Protein AF-A0A2E2TL40-F1 (afdb_monomer_lite)

Foldseek 3Di:
DAQALVVVLVVVVVPDQDAVVNLLSNLVSLLVVVLVVLVVVLVCLVPPDPPDPDPVVVVVSVVVNVLSVVLNVLSVQLVVLSVVLVVVVVVCVPCVPVNLVSLVSNLVSLVVSLVSLVVVPVVPDPVSVVNNVSSVSSSVVSCCCNVCVVPNDDPDDDDDDDDPPPVPPDDPPPQWAKK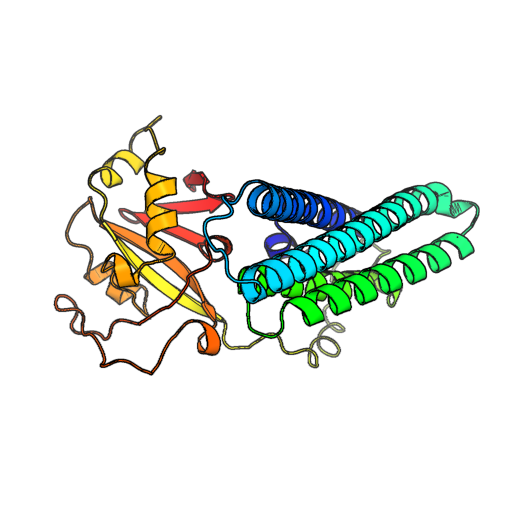KWKDFDPCLLCVPPPPGDPPVLLVRLVVVQVCVVVVIFMGRDPVQSVQLDDDQRMWMWIFIDRCVPFFDPPDDWDADPRRRHTTTDGHGGDSVRTAWIGTPNWTWGADPSDTHGDD

pLDDT: mean 71.59, std 16.33, range [27.17, 95.44]

Secondary structure (DSSP, 8-state):
----HHHHHHHHHTT----HHHHHHHHHHHHHHHHHHHHHHHHHHHHS------HHHHHHHHHHHHHHHHHHHHHHHHHHHHHHHHHHHTTTTT-HHHHHHHHHHHHHHHHHHHHHHHHHHTTT-HHHHHHHHHHHHHHHHHHHHHH-GGGSS--------SSSSSSTTS---TTEEEEEEEEE-TTGGGGGSTT---HHHHHHHHHHTTTTTTT-EEESSHHHHHHT--STTEEEEEEEEEHHHHB-TTSPPEEPTTT-PEEP-B----GGGEEEEEETTEEEEEETTEEEE--

Radius of gyration: 22.71 Å; chains: 1; bounding box: 44×57×66 Å

Structure (mmCIF, N/CA/C/O backbone):
data_AF-A0A2E2TL40-F1
#
_entry.id   AF-A0A2E2TL40-F1
#
loop_
_atom_site.group_PDB
_atom_site.id
_atom_site.type_symbol
_atom_site.label_atom_id
_atom_site.label_alt_id
_atom_site.label_comp_id
_atom_site.label_asym_id
_atom_site.label_entity_id
_atom_site.label_seq_id
_atom_site.pdbx_PDB_ins_code
_atom_site.Cartn_x
_atom_site.Cartn_y
_atom_site.Cartn_z
_atom_site.occupancy
_atom_site.B_iso_or_equiv
_atom_site.auth_seq_id
_atom_site.auth_comp_id
_atom_site.auth_asym_id
_atom_site.auth_atom_id
_atom_site.pdbx_PDB_model_num
ATOM 1 N N . MET A 1 1 ? 18.172 2.822 -3.939 1.00 34.97 1 MET A N 1
ATOM 2 C CA . MET A 1 1 ? 17.203 3.104 -5.014 1.00 34.97 1 MET A CA 1
ATOM 3 C C . MET A 1 1 ? 15.891 2.463 -4.606 1.00 34.97 1 MET A C 1
ATOM 5 O O . MET A 1 1 ? 15.884 1.291 -4.251 1.00 34.97 1 MET A O 1
ATOM 9 N N . THR A 1 2 ? 14.861 3.283 -4.450 1.00 34.78 2 THR A N 1
ATOM 10 C CA . THR A 1 2 ? 13.530 2.947 -3.928 1.00 34.78 2 THR A CA 1
ATOM 11 C C . THR A 1 2 ? 12.729 2.195 -4.994 1.00 34.78 2 THR A C 1
ATOM 13 O O . THR A 1 2 ? 12.535 2.713 -6.086 1.00 34.78 2 THR A O 1
ATOM 16 N N . ASN A 1 3 ? 12.322 0.954 -4.702 1.00 43.19 3 ASN A N 1
ATOM 17 C CA . ASN A 1 3 ? 11.758 0.009 -5.681 1.00 43.19 3 ASN A CA 1
ATOM 18 C C . ASN A 1 3 ? 10.220 -0.088 -5.643 1.00 43.19 3 ASN A C 1
ATOM 20 O O . ASN A 1 3 ? 9.661 -1.046 -6.182 1.00 43.19 3 ASN A O 1
ATOM 24 N N . ASN A 1 4 ? 9.519 0.853 -5.003 1.00 56.28 4 ASN A N 1
ATOM 25 C CA . ASN A 1 4 ? 8.059 0.853 -4.993 1.00 56.28 4 ASN A CA 1
ATOM 26 C C . ASN A 1 4 ? 7.520 1.738 -6.128 1.00 56.28 4 ASN A C 1
ATOM 28 O O . ASN A 1 4 ? 7.997 2.850 -6.336 1.00 56.28 4 ASN A O 1
ATOM 32 N N . VAL A 1 5 ? 6.503 1.268 -6.853 1.00 52.56 5 VAL A N 1
ATOM 33 C CA . VAL A 1 5 ? 5.847 2.040 -7.926 1.00 52.56 5 VAL A CA 1
ATOM 34 C C . VAL A 1 5 ? 5.289 3.357 -7.381 1.00 52.56 5 VAL A C 1
ATOM 36 O O . VAL A 1 5 ? 5.393 4.382 -8.044 1.00 52.56 5 VAL A O 1
ATOM 39 N N . SER A 1 6 ? 4.825 3.359 -6.127 1.00 51.91 6 SER A N 1
ATOM 40 C CA . SER A 1 6 ? 4.421 4.573 -5.409 1.00 51.91 6 SER A CA 1
ATOM 41 C C . SER A 1 6 ? 5.573 5.565 -5.187 1.00 51.91 6 SER A C 1
ATOM 43 O O . SER A 1 6 ? 5.353 6.768 -5.294 1.00 51.91 6 SER A O 1
ATOM 45 N N . ASP A 1 7 ? 6.801 5.095 -4.932 1.00 56.12 7 ASP A N 1
ATOM 46 C CA . ASP A 1 7 ? 7.977 5.967 -4.777 1.00 56.12 7 ASP A CA 1
ATOM 47 C C . ASP A 1 7 ? 8.369 6.586 -6.121 1.00 56.12 7 ASP A C 1
ATOM 49 O O . ASP A 1 7 ? 8.768 7.742 -6.183 1.00 56.12 7 ASP A O 1
ATOM 53 N N . ILE A 1 8 ? 8.224 5.828 -7.210 1.00 52.91 8 ILE A N 1
ATOM 54 C CA . ILE A 1 8 ? 8.523 6.287 -8.572 1.00 52.91 8 ILE A CA 1
ATOM 55 C C . ILE A 1 8 ? 7.471 7.302 -9.030 1.00 52.91 8 ILE A C 1
ATOM 57 O O . ILE A 1 8 ? 7.824 8.310 -9.627 1.00 52.91 8 ILE A O 1
ATOM 61 N N . ILE A 1 9 ? 6.199 7.115 -8.663 1.00 55.19 9 ILE A N 1
ATOM 62 C CA . ILE A 1 9 ? 5.134 8.110 -8.872 1.00 55.19 9 ILE A CA 1
ATOM 63 C C . ILE A 1 9 ? 5.371 9.374 -8.028 1.00 55.19 9 ILE A C 1
ATOM 65 O O . ILE A 1 9 ? 5.169 10.481 -8.523 1.00 55.19 9 ILE A O 1
ATOM 69 N N . GLN A 1 10 ? 5.826 9.243 -6.777 1.00 54.22 10 GLN A N 1
ATOM 70 C CA . GLN A 1 10 ? 6.195 10.399 -5.948 1.00 54.22 10 GLN A CA 1
ATOM 71 C C . GLN A 1 10 ? 7.431 11.132 -6.485 1.00 54.22 10 GLN A C 1
ATOM 73 O O . GLN A 1 10 ? 7.452 12.360 -6.460 1.00 54.22 10 GLN A O 1
ATOM 78 N N . LEU A 1 11 ? 8.413 10.406 -7.026 1.00 49.72 11 LEU A N 1
ATOM 79 C CA . LEU A 1 11 ? 9.582 10.979 -7.700 1.00 49.72 11 LEU A CA 1
ATOM 80 C C . LEU A 1 11 ? 9.198 11.685 -9.018 1.00 49.72 11 LEU A C 1
ATOM 82 O O . LEU A 1 11 ? 9.749 12.735 -9.330 1.00 49.72 11 LEU A O 1
ATOM 86 N N . LEU A 1 12 ? 8.202 11.179 -9.760 1.00 50.53 12 LEU A N 1
ATOM 87 C CA . LEU A 1 12 ? 7.629 11.880 -10.926 1.00 50.53 12 LEU A CA 1
ATOM 88 C C . LEU A 1 12 ? 6.939 13.185 -10.518 1.00 50.53 12 LEU A C 1
ATOM 90 O O . LEU A 1 12 ? 7.002 14.176 -11.242 1.00 50.53 12 LEU A O 1
ATOM 94 N N . ALA A 1 13 ? 6.277 13.195 -9.359 1.00 45.81 13 ALA A N 1
ATOM 95 C CA . ALA A 1 13 ? 5.633 14.387 -8.820 1.00 45.81 13 ALA A CA 1
ATOM 96 C C . ALA A 1 13 ? 6.640 15.406 -8.250 1.00 45.81 13 ALA A C 1
ATOM 98 O O . ALA A 1 13 ? 6.316 16.591 -8.170 1.00 45.81 13 ALA A O 1
ATOM 99 N N . SER A 1 14 ? 7.855 14.977 -7.880 1.00 50.12 14 SER A N 1
ATOM 100 C CA . SER A 1 14 ? 8.880 15.827 -7.257 1.00 50.12 14 SER A CA 1
ATOM 101 C C . SER A 1 14 ? 9.778 16.592 -8.240 1.00 50.12 14 SER A C 1
ATOM 103 O O . SER A 1 14 ? 10.730 17.223 -7.796 1.00 50.12 14 SER A O 1
ATOM 105 N N . GLN A 1 15 ? 9.460 16.600 -9.542 1.00 49.09 15 GLN A N 1
ATOM 106 C CA . GLN A 1 15 ? 10.186 17.327 -10.605 1.00 49.09 15 GLN A CA 1
ATOM 107 C C . GLN A 1 15 ? 11.645 16.891 -10.851 1.00 49.09 15 GLN A C 1
ATOM 109 O O . GLN A 1 15 ? 12.350 17.549 -11.617 1.00 49.09 15 GLN A O 1
ATOM 114 N N . ASP A 1 16 ? 12.097 15.772 -10.282 1.00 49.12 16 ASP A N 1
ATOM 115 C CA . ASP A 1 16 ? 13.398 15.202 -10.633 1.00 49.12 16 ASP A CA 1
ATOM 116 C C . ASP A 1 16 ? 13.300 14.446 -11.969 1.00 49.12 16 ASP A C 1
ATOM 118 O O . ASP A 1 16 ? 12.338 13.722 -12.231 1.00 49.12 16 ASP A O 1
ATOM 122 N N . ALA A 1 17 ? 14.295 14.627 -12.842 1.00 57.97 17 ALA A N 1
ATOM 123 C CA . ALA A 1 17 ? 14.310 14.043 -14.182 1.00 57.97 17 ALA A CA 1
ATOM 124 C C . ALA A 1 17 ? 14.459 12.512 -14.120 1.00 57.97 17 ALA A C 1
ATOM 126 O O . ALA A 1 17 ? 15.566 11.978 -14.073 1.00 57.97 17 ALA A O 1
ATOM 127 N N . ILE A 1 18 ? 13.334 11.800 -14.127 1.00 62.75 18 ILE A N 1
ATOM 128 C CA . ILE A 1 18 ? 13.301 10.340 -14.235 1.00 62.75 18 ILE A CA 1
ATOM 129 C C . ILE A 1 18 ? 13.672 9.941 -15.662 1.00 62.75 18 ILE A C 1
ATOM 131 O O . ILE A 1 18 ? 13.138 10.474 -16.641 1.00 62.75 18 ILE A O 1
ATOM 135 N N . THR A 1 19 ? 14.587 8.982 -15.796 1.00 72.50 19 THR A N 1
ATOM 136 C CA . THR A 1 19 ? 14.968 8.462 -17.111 1.00 72.50 19 THR A CA 1
ATOM 137 C C . THR A 1 19 ? 13.979 7.395 -17.584 1.00 72.50 19 THR A C 1
ATOM 139 O O . THR A 1 19 ? 13.336 6.708 -16.788 1.00 72.50 19 THR A O 1
ATOM 142 N N . LEU A 1 20 ? 13.895 7.178 -18.900 1.00 69.25 20 LEU A N 1
ATOM 143 C CA . LEU A 1 20 ? 13.130 6.056 -19.457 1.00 69.25 20 LEU A CA 1
ATOM 144 C C . LEU A 1 20 ? 13.625 4.701 -18.910 1.00 69.25 20 LEU A C 1
ATOM 146 O O . LEU A 1 20 ? 12.830 3.788 -18.725 1.00 69.25 20 LEU A O 1
ATOM 150 N N . GLN A 1 21 ? 14.910 4.570 -18.570 1.00 72.50 21 GLN A N 1
ATOM 151 C CA . GLN A 1 21 ? 15.431 3.348 -17.955 1.00 72.50 21 GLN A CA 1
ATOM 152 C C . GLN A 1 21 ? 14.884 3.128 -16.534 1.00 72.50 21 GLN A C 1
ATOM 154 O O . GLN A 1 21 ? 14.562 1.997 -16.170 1.00 72.50 21 GLN A O 1
ATOM 159 N N . ASP A 1 22 ? 14.732 4.191 -15.742 1.00 68.69 22 ASP A N 1
ATOM 160 C CA . ASP A 1 22 ? 14.134 4.113 -14.403 1.00 68.69 22 ASP A CA 1
ATOM 161 C C . ASP A 1 22 ? 12.662 3.689 -14.478 1.00 68.69 22 ASP A C 1
ATOM 163 O O . ASP A 1 22 ? 12.213 2.842 -13.704 1.00 68.69 22 ASP A O 1
ATOM 167 N N . ALA A 1 23 ? 11.935 4.203 -15.472 1.00 67.06 23 ALA A N 1
ATOM 168 C CA . ALA A 1 23 ? 10.570 3.793 -15.780 1.00 67.06 23 ALA A CA 1
ATOM 169 C C . ALA A 1 23 ? 10.461 2.305 -16.164 1.00 67.06 23 ALA A C 1
ATOM 171 O O . ALA A 1 23 ? 9.573 1.596 -15.685 1.00 67.06 23 ALA A O 1
ATOM 172 N N . LEU A 1 24 ? 11.373 1.805 -17.003 1.00 70.94 24 LEU A N 1
ATOM 173 C CA . LEU A 1 24 ? 11.411 0.393 -17.404 1.00 70.94 24 LEU A CA 1
ATOM 174 C C . LEU A 1 24 ? 11.743 -0.525 -16.217 1.00 70.94 24 LEU A C 1
ATOM 176 O O . LEU A 1 24 ? 11.085 -1.551 -16.018 1.00 70.94 24 LEU A O 1
ATOM 180 N N . ASN A 1 25 ? 12.672 -0.111 -15.353 1.00 73.00 25 ASN A N 1
ATOM 181 C CA . ASN A 1 25 ? 12.987 -0.823 -14.113 1.00 73.00 25 ASN A CA 1
ATOM 182 C C . ASN A 1 25 ? 11.788 -0.851 -13.145 1.00 73.00 25 ASN A C 1
ATOM 184 O O . ASN A 1 25 ? 11.501 -1.890 -12.542 1.00 73.00 25 ASN A O 1
ATOM 188 N N . ALA A 1 26 ? 11.046 0.259 -13.031 1.00 68.12 26 ALA A N 1
ATOM 189 C CA . ALA A 1 26 ? 9.794 0.335 -12.273 1.00 68.12 26 ALA A CA 1
ATOM 190 C C . ALA A 1 26 ? 8.789 -0.724 -12.738 1.00 68.12 26 ALA A C 1
ATOM 192 O O . ALA A 1 26 ? 8.189 -1.436 -11.930 1.00 68.12 26 ALA A O 1
ATOM 193 N N . LEU A 1 27 ? 8.635 -0.837 -14.059 1.00 69.56 27 LEU A N 1
ATOM 194 C CA . LEU A 1 27 ? 7.721 -1.768 -14.708 1.00 69.56 27 LEU A CA 1
ATOM 195 C C . LEU A 1 27 ? 8.120 -3.223 -14.469 1.00 69.56 27 LEU A C 1
ATOM 197 O O . LEU A 1 27 ? 7.261 -4.048 -14.162 1.00 69.56 27 LEU A O 1
ATOM 201 N N . LEU A 1 28 ? 9.410 -3.551 -14.553 1.00 73.38 28 LEU A N 1
ATOM 202 C CA . LEU A 1 28 ? 9.898 -4.896 -14.238 1.00 73.38 28 LEU A CA 1
ATOM 203 C C . LEU A 1 28 ? 9.629 -5.268 -12.774 1.00 73.38 28 LEU A C 1
ATOM 205 O O . LEU A 1 28 ? 9.119 -6.357 -12.496 1.00 73.38 28 LEU A O 1
ATOM 209 N N . ASN A 1 29 ? 9.895 -4.349 -11.844 1.00 74.50 29 ASN A N 1
ATOM 210 C CA . ASN A 1 29 ? 9.622 -4.556 -10.421 1.00 74.50 29 ASN A CA 1
ATOM 211 C C . ASN A 1 29 ? 8.122 -4.733 -10.143 1.00 74.50 29 ASN A C 1
ATOM 213 O O . ASN A 1 29 ? 7.737 -5.647 -9.408 1.00 74.50 29 ASN A O 1
ATOM 217 N N . TYR A 1 30 ? 7.272 -3.918 -10.779 1.00 76.50 30 TYR A N 1
ATOM 218 C CA . TYR A 1 30 ? 5.816 -4.066 -10.741 1.00 76.50 30 TYR A CA 1
ATOM 219 C C . TYR A 1 30 ? 5.393 -5.473 -11.175 1.00 76.50 30 TYR A C 1
ATOM 221 O O . TYR A 1 30 ? 4.713 -6.185 -10.433 1.00 76.50 30 TYR A O 1
ATOM 229 N N . ILE A 1 31 ? 5.848 -5.909 -12.352 1.00 73.19 31 ILE A N 1
ATOM 230 C CA . ILE A 1 31 ? 5.508 -7.220 -12.911 1.00 73.19 31 ILE A CA 1
ATOM 231 C C . ILE A 1 31 ? 5.904 -8.340 -11.946 1.00 73.19 31 ILE A C 1
ATOM 233 O O . ILE A 1 31 ? 5.082 -9.210 -11.656 1.00 73.19 31 ILE A O 1
ATOM 237 N N . HIS A 1 32 ? 7.126 -8.309 -11.411 1.00 75.31 32 HIS A N 1
ATOM 238 C CA . HIS A 1 32 ? 7.608 -9.334 -10.485 1.00 75.31 32 HIS A CA 1
ATOM 239 C C . HIS A 1 32 ? 6.809 -9.380 -9.179 1.00 75.31 32 HIS A C 1
ATOM 241 O O . HIS A 1 32 ? 6.448 -10.468 -8.713 1.00 75.31 32 HIS A O 1
ATOM 247 N N . ARG A 1 33 ? 6.486 -8.213 -8.606 1.00 76.75 33 ARG A N 1
ATOM 248 C CA . ARG A 1 33 ? 5.668 -8.109 -7.389 1.00 76.75 33 ARG A CA 1
ATOM 249 C C . ARG A 1 33 ? 4.304 -8.760 -7.598 1.00 76.75 33 ARG A C 1
ATOM 251 O O . ARG A 1 33 ? 3.882 -9.585 -6.784 1.00 76.75 33 ARG A O 1
ATOM 258 N N . TYR A 1 34 ? 3.634 -8.430 -8.700 1.00 77.12 34 TYR A N 1
ATOM 259 C CA . TYR A 1 34 ? 2.281 -8.912 -8.952 1.00 77.12 34 TYR A CA 1
ATOM 260 C C . TYR A 1 34 ? 2.235 -10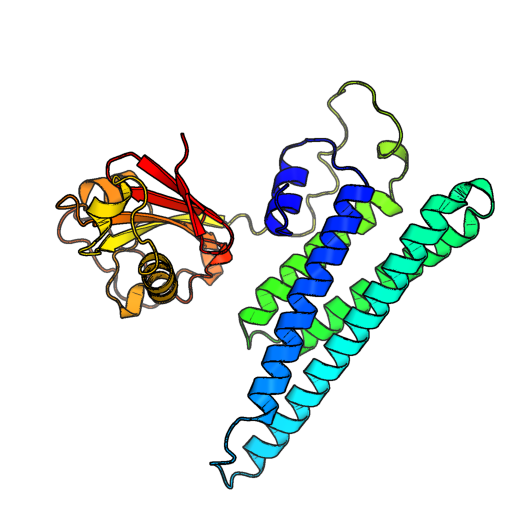.359 -9.445 1.00 77.12 34 TYR A C 1
ATOM 262 O O . TYR A 1 34 ? 1.327 -11.084 -9.047 1.00 77.12 34 TYR A O 1
ATOM 270 N N . GLN A 1 35 ? 3.236 -10.843 -10.185 1.00 78.25 35 GLN A N 1
ATOM 271 C CA . GLN A 1 35 ? 3.379 -12.277 -10.477 1.00 78.25 35 GLN A CA 1
ATOM 272 C C . GLN A 1 35 ? 3.433 -13.108 -9.189 1.00 78.25 35 GLN A C 1
ATOM 274 O O . GLN A 1 35 ? 2.636 -14.028 -9.019 1.00 78.25 35 GLN A O 1
ATOM 279 N N . 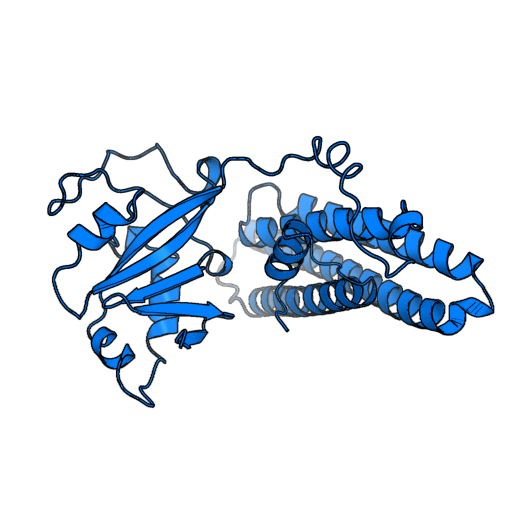SER A 1 36 ? 4.287 -12.714 -8.237 1.00 75.06 36 SER A N 1
ATOM 280 C CA . SER A 1 36 ? 4.398 -13.383 -6.933 1.00 75.06 36 SER A CA 1
ATOM 281 C C . SER A 1 36 ? 3.083 -13.352 -6.144 1.00 75.06 36 SER A C 1
ATOM 283 O O . SER A 1 36 ? 2.711 -14.337 -5.499 1.00 75.06 36 SER A O 1
ATOM 285 N N . LEU A 1 37 ? 2.337 -12.243 -6.215 1.00 73.75 37 LEU A N 1
ATOM 286 C CA . LEU A 1 37 ? 1.016 -12.133 -5.596 1.00 73.75 37 LEU A CA 1
ATOM 287 C C . LEU A 1 37 ? 0.015 -13.119 -6.219 1.00 73.75 37 LEU A C 1
ATOM 289 O O . LEU A 1 37 ? -0.638 -13.864 -5.485 1.00 73.75 37 LEU A O 1
ATOM 293 N N . PHE A 1 38 ? -0.089 -13.154 -7.550 1.00 76.62 38 PHE A N 1
ATOM 294 C CA . PHE A 1 38 ? -1.014 -14.048 -8.252 1.00 76.62 38 PHE A CA 1
ATOM 295 C C . PHE A 1 38 ? -0.669 -15.525 -8.035 1.00 76.62 38 PHE A C 1
ATOM 297 O O . PHE A 1 38 ? -1.576 -16.319 -7.781 1.00 76.62 38 PHE A O 1
ATOM 304 N N . ASP A 1 39 ? 0.616 -15.884 -8.014 1.00 75.75 39 ASP A N 1
ATOM 305 C CA . ASP A 1 39 ? 1.064 -17.244 -7.695 1.00 75.75 39 ASP A CA 1
ATOM 306 C C . ASP A 1 39 ? 0.643 -17.662 -6.282 1.00 75.75 39 ASP A C 1
ATOM 308 O O . ASP A 1 39 ? 0.127 -18.764 -6.073 1.00 75.75 39 ASP A O 1
ATOM 312 N N . ARG A 1 40 ? 0.790 -16.766 -5.296 1.00 75.50 40 ARG A N 1
ATOM 313 C CA . ARG A 1 40 ? 0.319 -17.019 -3.924 1.00 75.50 40 ARG A CA 1
ATOM 314 C C . ARG A 1 40 ? -1.193 -17.195 -3.875 1.00 75.50 40 ARG A C 1
ATOM 316 O O . ARG A 1 40 ? -1.665 -18.113 -3.208 1.00 75.50 40 ARG A O 1
ATOM 323 N N . MET A 1 41 ? -1.949 -16.355 -4.578 1.00 73.31 41 MET A N 1
ATOM 324 C CA . MET A 1 41 ? -3.410 -16.456 -4.626 1.00 73.31 41 MET A CA 1
ATOM 325 C C . MET A 1 41 ? -3.871 -17.775 -5.251 1.00 73.31 41 MET A C 1
ATOM 327 O O . MET A 1 41 ? -4.746 -18.439 -4.692 1.00 73.31 41 MET A O 1
ATOM 331 N N . LEU A 1 42 ? -3.251 -18.190 -6.358 1.00 77.19 42 LEU A N 1
ATOM 332 C CA . LEU A 1 42 ? -3.520 -19.476 -7.002 1.00 77.19 42 LEU A CA 1
ATOM 333 C C . LEU A 1 42 ? -3.158 -20.652 -6.089 1.00 77.19 42 LEU A C 1
ATOM 335 O O . LEU A 1 42 ? -3.941 -21.592 -5.970 1.00 77.19 42 LEU A O 1
ATOM 339 N N . ASN A 1 43 ? -2.025 -20.585 -5.386 1.00 76.31 43 ASN A N 1
ATOM 340 C CA . ASN A 1 43 ? -1.597 -21.636 -4.463 1.00 76.31 43 ASN A CA 1
ATOM 341 C C . ASN A 1 43 ? -2.529 -21.756 -3.240 1.00 76.31 43 ASN A C 1
ATOM 343 O O . ASN A 1 43 ? -2.917 -22.857 -2.846 1.00 76.31 43 ASN A O 1
ATOM 347 N N . ILE A 1 44 ? -2.961 -20.626 -2.669 1.00 74.50 44 ILE A N 1
ATOM 348 C CA . ILE A 1 44 ? -3.975 -20.598 -1.603 1.00 74.50 44 ILE A CA 1
ATOM 349 C C . ILE A 1 44 ? -5.285 -21.207 -2.117 1.00 74.50 44 ILE A C 1
ATOM 351 O O . ILE A 1 44 ? -5.877 -22.063 -1.456 1.00 74.50 44 ILE A O 1
ATOM 355 N N . GLN A 1 45 ? -5.719 -20.823 -3.321 1.00 73.62 45 GLN A N 1
ATOM 356 C CA . GLN A 1 45 ? -6.907 -21.398 -3.945 1.00 73.62 45 GLN A CA 1
ATOM 357 C C . GLN A 1 45 ? -6.764 -22.878 -4.286 1.00 73.62 45 GLN A C 1
ATOM 359 O O . GLN A 1 45 ? -7.785 -23.554 -4.323 1.00 73.62 45 GLN A O 1
ATOM 364 N N . ALA A 1 46 ? -5.568 -23.409 -4.526 1.00 77.19 46 ALA A N 1
ATOM 365 C CA . ALA A 1 46 ? -5.357 -24.836 -4.753 1.00 77.19 46 ALA A CA 1
ATOM 366 C C . ALA A 1 46 ? -5.443 -25.631 -3.438 1.00 77.19 46 ALA A C 1
ATOM 368 O O . ALA A 1 46 ? -6.104 -26.667 -3.389 1.00 77.19 46 ALA A O 1
ATOM 369 N N . ASN A 1 47 ? -4.877 -25.094 -2.352 1.00 76.38 47 ASN A N 1
ATOM 370 C CA . ASN A 1 47 ? -4.718 -25.807 -1.079 1.00 76.38 47 ASN A CA 1
ATOM 371 C C . ASN A 1 47 ? -5.858 -25.606 -0.067 1.00 76.38 47 ASN A C 1
ATOM 373 O O . ASN A 1 47 ? -5.839 -26.224 0.997 1.00 76.38 47 ASN A O 1
ATOM 377 N N . MET A 1 48 ? -6.866 -24.772 -0.355 1.00 70.25 48 MET A N 1
ATOM 378 C CA . MET A 1 48 ? -8.024 -24.640 0.540 1.00 70.25 48 MET A CA 1
ATOM 379 C C . MET A 1 48 ? -8.785 -25.974 0.676 1.00 70.25 48 MET A C 1
ATOM 381 O O . MET A 1 48 ? -9.239 -26.517 -0.347 1.00 70.25 48 MET A O 1
ATOM 385 N N . PRO A 1 49 ? -9.000 -26.476 1.909 1.00 68.94 49 PRO A N 1
ATOM 386 C CA . PRO A 1 49 ? -9.719 -27.721 2.141 1.00 68.94 49 PRO A CA 1
ATOM 387 C C . PRO A 1 49 ? -11.163 -27.600 1.643 1.00 68.94 49 PRO A C 1
ATOM 389 O O . PRO A 1 49 ? -11.850 -26.606 1.881 1.00 68.94 49 PRO A O 1
ATOM 392 N N . VAL A 1 50 ? -11.631 -28.617 0.917 1.00 63.59 50 VAL A N 1
ATOM 393 C CA . VAL A 1 50 ? -12.991 -28.674 0.361 1.00 63.59 50 VAL A CA 1
ATOM 394 C C . VAL A 1 50 ? -13.966 -29.030 1.488 1.00 63.59 50 VAL A C 1
ATOM 396 O O . VAL A 1 50 ? -14.443 -30.153 1.574 1.00 63.59 50 VAL A O 1
ATOM 399 N N . GLN A 1 51 ? -14.224 -28.092 2.400 1.00 53.22 51 GLN A N 1
ATOM 400 C CA . GLN A 1 51 ? -15.119 -28.330 3.542 1.00 53.22 51 GLN A CA 1
ATOM 401 C C . GLN A 1 51 ? -16.605 -28.138 3.208 1.00 53.22 51 GLN A C 1
ATOM 403 O O . GLN A 1 51 ? -17.458 -28.528 3.994 1.00 53.22 51 GLN A O 1
ATOM 408 N N . SER A 1 52 ? -16.939 -27.586 2.037 1.00 56.94 52 SER A N 1
ATOM 409 C CA . SER A 1 52 ? -18.330 -27.359 1.633 1.00 56.94 52 SER A CA 1
ATOM 410 C C . SER A 1 52 ? -18.754 -28.334 0.527 1.00 56.94 52 SER A C 1
ATOM 412 O O . SER A 1 52 ? -18.135 -28.388 -0.545 1.00 56.94 52 SER A O 1
ATOM 414 N N . THR A 1 53 ? -19.845 -29.065 0.760 1.00 59.47 53 THR A N 1
ATOM 415 C CA . THR A 1 53 ? -20.592 -29.828 -0.257 1.00 59.47 53 THR A CA 1
ATOM 416 C C . THR A 1 53 ? -21.421 -28.927 -1.178 1.00 59.47 53 THR A C 1
ATOM 418 O O . THR A 1 53 ? -22.061 -29.424 -2.103 1.00 59.47 53 THR A O 1
ATOM 421 N N . ASP A 1 54 ? -21.381 -27.608 -0.973 1.00 69.00 54 ASP A N 1
ATOM 422 C CA . ASP A 1 54 ? -22.153 -26.652 -1.749 1.00 69.00 54 ASP A CA 1
ATOM 423 C C . ASP A 1 54 ? -21.592 -26.488 -3.173 1.00 69.00 54 ASP A C 1
ATOM 425 O O . ASP A 1 54 ? -20.452 -26.064 -3.409 1.00 69.00 54 ASP A O 1
ATOM 429 N N . SER A 1 55 ? -22.422 -26.850 -4.149 1.00 67.50 55 SER A N 1
ATOM 430 C CA . SER A 1 55 ? -22.116 -26.756 -5.577 1.00 67.50 55 SER A CA 1
ATOM 431 C C . SER A 1 55 ? -21.889 -25.312 -6.052 1.00 67.50 55 SER A C 1
ATOM 433 O O . SER A 1 55 ? -21.123 -25.102 -7.000 1.00 67.50 55 SER A O 1
ATOM 435 N N . GLY A 1 56 ? -22.478 -24.317 -5.372 1.00 66.25 56 GLY A N 1
ATOM 436 C CA . GLY A 1 56 ? -22.282 -22.897 -5.676 1.00 66.25 56 GLY A CA 1
ATOM 437 C C . GLY A 1 56 ? -20.860 -22.429 -5.365 1.00 66.25 56 GLY A C 1
ATOM 438 O O . GLY A 1 56 ? -20.213 -21.783 -6.193 1.00 66.25 56 GLY A O 1
ATOM 439 N N . PHE A 1 57 ? -20.323 -22.861 -4.222 1.00 60.53 57 PHE A N 1
ATOM 440 C CA . PHE A 1 57 ? -18.973 -22.508 -3.782 1.00 60.53 57 PHE A CA 1
ATOM 441 C C . PHE A 1 57 ? -17.892 -23.083 -4.712 1.00 60.53 57 PHE A C 1
ATOM 443 O O . PHE A 1 57 ? -16.912 -22.413 -5.045 1.00 60.53 57 PHE A O 1
ATOM 450 N N . ARG A 1 58 ? -18.097 -24.311 -5.212 1.00 58.84 58 ARG A N 1
ATOM 451 C CA . ARG A 1 58 ? -17.184 -24.943 -6.183 1.00 58.84 58 ARG A CA 1
ATOM 452 C C . ARG A 1 58 ? -17.139 -24.193 -7.515 1.00 58.84 58 ARG A C 1
ATOM 454 O O . ARG A 1 58 ? -16.049 -23.988 -8.047 1.00 58.84 58 ARG A O 1
ATOM 461 N N . ARG A 1 59 ? -18.292 -23.749 -8.037 1.00 59.97 59 ARG A N 1
ATOM 462 C CA . ARG A 1 59 ? -18.350 -22.958 -9.282 1.00 59.97 59 ARG A CA 1
ATOM 463 C C . ARG A 1 59 ? -17.658 -21.606 -9.124 1.00 59.97 59 ARG A C 1
ATOM 465 O O . ARG A 1 59 ? -16.886 -21.225 -9.996 1.00 59.97 59 ARG A O 1
ATOM 472 N N . GLN A 1 60 ? -17.869 -20.916 -8.005 1.00 64.19 60 GLN A N 1
ATOM 473 C CA . GLN A 1 60 ? -17.239 -19.618 -7.753 1.00 64.19 60 GLN A CA 1
ATOM 474 C C . GLN A 1 60 ? -15.707 -19.722 -7.640 1.00 64.19 60 GLN A C 1
ATOM 476 O O . GLN A 1 60 ? -14.998 -18.907 -8.232 1.00 64.19 60 GLN A O 1
ATOM 481 N N . ARG A 1 61 ? -15.190 -20.764 -6.967 1.00 61.66 61 ARG A N 1
ATOM 482 C CA . ARG A 1 61 ? -13.744 -21.053 -6.880 1.00 61.66 61 ARG A CA 1
ATOM 483 C C . ARG A 1 61 ? -13.130 -21.326 -8.257 1.00 61.66 61 ARG A C 1
ATOM 485 O O . ARG A 1 61 ? -12.052 -20.819 -8.554 1.00 61.66 61 ARG A O 1
ATOM 492 N N . PHE A 1 62 ? -13.827 -22.082 -9.107 1.00 57.94 62 PHE A N 1
ATOM 493 C CA . PHE A 1 62 ? -13.361 -22.402 -10.459 1.00 57.94 62 PHE A CA 1
ATOM 494 C C . PHE A 1 62 ? -13.287 -21.155 -11.356 1.00 57.94 62 PHE A C 1
ATOM 496 O O . PHE A 1 62 ? -12.276 -20.923 -12.017 1.00 57.94 62 PHE A O 1
ATOM 503 N N . THR A 1 63 ? -14.313 -20.299 -11.316 1.00 67.50 63 THR A N 1
ATOM 504 C CA . THR A 1 63 ? -14.344 -19.051 -12.095 1.00 67.50 63 THR A CA 1
ATOM 505 C C . THR A 1 63 ? -13.254 -18.066 -11.659 1.00 67.50 63 THR A C 1
ATOM 507 O O . THR A 1 63 ? -12.608 -17.462 -12.512 1.00 67.50 63 THR A O 1
ATOM 510 N N . GLN A 1 64 ? -13.002 -17.928 -10.352 1.00 69.94 64 GLN A N 1
ATOM 511 C CA . GLN A 1 64 ? -11.944 -17.044 -9.845 1.00 69.94 64 GLN A CA 1
ATOM 512 C C . GLN A 1 64 ? -10.536 -17.550 -10.191 1.00 69.94 64 GLN A C 1
ATOM 514 O O . GLN A 1 64 ? -9.672 -16.752 -10.544 1.00 69.94 64 GLN A O 1
ATOM 519 N N . SER A 1 65 ? -10.309 -18.866 -10.146 1.00 75.69 65 SER A N 1
ATOM 520 C CA . SER A 1 65 ? -9.013 -19.448 -10.514 1.00 75.69 65 SER A CA 1
ATOM 521 C C . SER A 1 65 ? -8.668 -19.188 -11.984 1.00 75.69 65 SER A C 1
ATOM 523 O O . SER A 1 65 ? -7.555 -18.757 -12.287 1.00 75.69 65 SER A O 1
ATOM 525 N N . HIS A 1 66 ? -9.637 -19.345 -12.893 1.00 77.88 66 HIS A N 1
ATOM 526 C CA . HIS A 1 66 ? -9.448 -19.007 -14.307 1.00 77.88 66 HIS A CA 1
ATOM 527 C C . HIS A 1 66 ? -9.165 -17.519 -14.527 1.00 77.88 66 HIS A C 1
ATOM 529 O O . HIS A 1 66 ? -8.252 -17.166 -15.269 1.00 77.88 66 HIS A O 1
ATOM 535 N N . GLN A 1 67 ? -9.892 -16.649 -13.828 1.00 79.00 67 GLN A N 1
ATOM 536 C CA . GLN A 1 67 ? -9.681 -15.204 -13.873 1.00 79.00 67 GLN A CA 1
ATOM 537 C C . GLN A 1 67 ? -8.257 -14.799 -13.453 1.00 79.00 67 GLN A C 1
ATOM 539 O O . GLN A 1 67 ? -7.637 -13.960 -14.107 1.00 79.00 67 GLN A O 1
ATOM 544 N N . TYR A 1 68 ? -7.704 -15.421 -12.408 1.00 79.44 68 TYR A N 1
ATOM 545 C CA . TYR A 1 68 ? -6.326 -15.165 -11.975 1.00 79.44 68 TYR A CA 1
ATOM 546 C C . TYR A 1 68 ? -5.288 -15.697 -12.966 1.00 79.44 68 TYR A C 1
ATOM 548 O O . TYR A 1 68 ? -4.313 -15.003 -13.253 1.00 79.44 68 TYR A O 1
ATOM 556 N N . GLN A 1 69 ? -5.519 -16.875 -13.554 1.00 81.62 69 GLN A N 1
ATOM 557 C CA . GLN A 1 69 ? -4.655 -17.410 -14.612 1.00 81.62 69 GLN A CA 1
ATOM 558 C C . GLN A 1 69 ? -4.630 -16.506 -15.851 1.00 81.62 69 GLN A C 1
ATOM 560 O O . GLN A 1 69 ? -3.579 -16.326 -16.467 1.00 81.62 69 GLN A O 1
ATOM 565 N N . ASP A 1 70 ? -5.767 -15.919 -16.223 1.00 80.56 70 ASP A N 1
ATOM 566 C CA . ASP A 1 70 ? -5.842 -15.019 -17.372 1.00 80.56 70 ASP A CA 1
ATOM 567 C C . ASP A 1 70 ? -5.129 -13.688 -17.105 1.00 80.56 70 ASP A C 1
ATOM 569 O O . ASP A 1 70 ? -4.394 -13.215 -17.977 1.00 80.56 70 ASP A O 1
ATOM 573 N N . ILE A 1 71 ? -5.235 -13.132 -15.889 1.00 78.12 71 ILE A N 1
ATOM 574 C CA . ILE A 1 71 ? -4.407 -11.984 -15.492 1.00 78.12 71 ILE A CA 1
ATOM 575 C C . ILE A 1 71 ? -2.913 -12.342 -15.568 1.00 78.12 71 ILE A C 1
ATOM 577 O O . ILE A 1 71 ? -2.124 -11.572 -16.118 1.00 78.12 71 ILE A O 1
ATOM 581 N N . GLN A 1 72 ? -2.514 -13.509 -15.062 1.00 81.62 72 GLN A N 1
ATOM 582 C CA . GLN A 1 72 ? -1.113 -13.930 -15.060 1.00 81.62 72 GLN A CA 1
ATOM 583 C C . GLN A 1 72 ? -0.546 -14.052 -16.483 1.00 81.62 72 GLN A C 1
ATOM 585 O O . GLN A 1 72 ? 0.556 -13.570 -16.755 1.00 81.62 72 GLN A O 1
ATOM 590 N N . LYS A 1 73 ? -1.319 -14.614 -17.423 1.00 84.06 73 LYS A N 1
ATOM 591 C CA . LYS A 1 73 ? -0.942 -14.667 -18.847 1.00 84.06 73 LYS A CA 1
ATOM 592 C C . LYS A 1 73 ? -0.770 -13.272 -19.447 1.00 84.06 73 LYS A C 1
ATOM 594 O O . LYS A 1 73 ? 0.144 -13.061 -20.243 1.00 84.06 73 LYS A O 1
ATOM 599 N N . LEU A 1 74 ? -1.631 -12.318 -19.084 1.00 80.31 74 LEU A N 1
ATOM 600 C CA . LEU A 1 74 ? -1.523 -10.930 -19.544 1.00 80.31 74 LEU A CA 1
ATOM 601 C C . LEU A 1 74 ? -0.271 -10.245 -18.983 1.00 80.31 74 LEU A C 1
ATOM 603 O O . LEU A 1 74 ? 0.459 -9.624 -19.753 1.00 80.31 74 LEU A O 1
ATOM 607 N N . LEU A 1 75 ? 0.032 -10.435 -17.695 1.00 79.50 75 LEU A N 1
ATOM 608 C CA . LEU A 1 75 ? 1.271 -9.968 -17.056 1.00 79.50 75 LEU A CA 1
ATOM 609 C C . LEU A 1 75 ? 2.518 -10.542 -17.735 1.00 79.50 75 LEU A C 1
ATOM 611 O O . LEU A 1 75 ? 3.450 -9.808 -18.049 1.00 79.50 75 LEU A O 1
ATOM 615 N N . GLN A 1 76 ? 2.530 -11.844 -18.023 1.00 82.44 76 GLN A N 1
ATOM 616 C CA . GLN A 1 76 ? 3.654 -12.500 -18.696 1.00 82.44 76 GLN A CA 1
ATOM 617 C C . GLN A 1 76 ? 3.830 -12.008 -20.140 1.00 82.44 76 GLN A C 1
ATOM 619 O O . GLN A 1 76 ? 4.951 -11.816 -20.621 1.00 82.44 76 GLN A O 1
ATOM 624 N N . LYS A 1 77 ? 2.719 -11.758 -20.839 1.00 82.19 77 LYS A N 1
ATOM 625 C CA . LYS A 1 77 ? 2.732 -11.173 -22.181 1.00 82.19 77 LYS A CA 1
ATOM 626 C C . LYS A 1 77 ? 3.263 -9.738 -22.160 1.00 82.19 77 LYS A C 1
ATOM 628 O O . LYS A 1 77 ? 4.078 -9.391 -23.010 1.00 82.19 77 LYS A O 1
ATOM 633 N N . PHE A 1 78 ? 2.858 -8.943 -21.172 1.00 77.06 78 PHE A N 1
ATOM 634 C CA . PHE A 1 78 ? 3.371 -7.593 -20.952 1.00 77.06 78 PHE A CA 1
ATOM 635 C C . PHE A 1 78 ? 4.882 -7.600 -20.676 1.00 77.06 78 PHE A C 1
ATOM 637 O O . PHE A 1 78 ? 5.630 -6.916 -21.371 1.00 77.06 78 PHE A O 1
ATOM 644 N N . GLN A 1 79 ? 5.352 -8.474 -19.781 1.00 83.19 79 GLN A N 1
ATOM 645 C CA . GLN A 1 79 ? 6.780 -8.679 -19.510 1.00 83.19 79 GLN A CA 1
ATOM 646 C C . GLN A 1 79 ? 7.572 -9.050 -20.766 1.00 83.19 79 GLN A C 1
ATOM 648 O O . GLN A 1 79 ? 8.660 -8.532 -21.003 1.00 83.19 79 GLN A O 1
ATOM 653 N N . THR A 1 80 ? 7.015 -9.931 -21.599 1.00 84.06 80 THR A N 1
ATOM 654 C CA . THR A 1 80 ? 7.654 -10.346 -22.853 1.00 84.06 80 THR A CA 1
ATOM 655 C C . THR A 1 80 ? 7.845 -9.162 -23.799 1.00 84.06 80 THR A C 1
ATOM 657 O O . THR A 1 80 ? 8.886 -9.061 -24.446 1.00 84.06 80 THR A O 1
ATOM 660 N N . TYR A 1 81 ? 6.861 -8.266 -23.894 1.00 82.06 81 TYR A N 1
ATOM 661 C CA . TYR A 1 81 ? 6.984 -7.065 -24.721 1.00 82.06 81 TYR A CA 1
ATOM 662 C C . TYR A 1 81 ? 7.950 -6.045 -24.130 1.00 82.06 81 TYR A C 1
ATOM 664 O O . TYR A 1 81 ? 8.693 -5.439 -24.892 1.00 82.06 81 TYR A O 1
ATOM 672 N N . LEU A 1 82 ? 8.013 -5.928 -22.804 1.00 79.06 82 LEU A N 1
ATOM 673 C CA . LEU A 1 82 ? 8.946 -5.033 -22.123 1.00 79.06 82 LEU A CA 1
ATOM 674 C C . LEU A 1 82 ? 10.401 -5.423 -22.395 1.00 79.06 82 LEU A C 1
ATOM 676 O O . LEU A 1 82 ? 11.187 -4.599 -22.846 1.00 79.06 82 LEU A O 1
ATOM 680 N N . ILE A 1 83 ? 10.722 -6.711 -22.254 1.00 79.31 83 ILE A N 1
ATOM 681 C CA . ILE A 1 83 ? 12.062 -7.240 -22.547 1.00 79.31 83 ILE A CA 1
ATOM 682 C C . ILE A 1 83 ? 12.425 -7.052 -24.029 1.00 79.31 83 ILE A C 1
ATOM 684 O O . ILE A 1 83 ? 13.578 -6.783 -24.366 1.00 79.31 83 ILE A O 1
ATOM 688 N N . LYS A 1 84 ? 11.461 -7.224 -24.945 1.00 81.19 84 LYS A N 1
ATOM 689 C CA . LYS A 1 84 ? 11.697 -6.991 -26.379 1.00 81.19 84 LYS A CA 1
ATOM 690 C C . LYS A 1 84 ? 11.935 -5.514 -26.680 1.00 81.19 84 LYS A C 1
ATOM 692 O O . LYS A 1 84 ? 12.845 -5.210 -27.442 1.00 81.19 84 LYS A O 1
ATOM 697 N N . PHE A 1 85 ? 11.160 -4.630 -26.057 1.00 78.75 85 PHE A N 1
ATOM 698 C CA . PHE A 1 85 ? 11.327 -3.188 -26.172 1.00 78.75 85 PHE A CA 1
ATOM 699 C C . PHE A 1 85 ? 12.707 -2.743 -25.680 1.00 78.75 85 PHE A C 1
ATOM 701 O O . PHE A 1 85 ? 13.405 -2.076 -26.430 1.00 78.75 85 PHE A O 1
ATOM 708 N N . GLU A 1 86 ? 13.152 -3.185 -24.499 1.00 77.88 86 GLU A N 1
ATOM 709 C CA . GLU A 1 86 ? 14.492 -2.874 -23.970 1.00 77.88 86 GLU A CA 1
ATOM 710 C C . GLU A 1 86 ? 15.615 -3.298 -24.928 1.00 77.88 86 GLU A C 1
ATOM 712 O O . GLU A 1 86 ? 16.548 -2.539 -25.196 1.00 77.88 86 GLU A O 1
ATOM 717 N N . ARG A 1 87 ? 15.514 -4.509 -25.491 1.00 79.12 87 ARG A N 1
ATOM 718 C CA . ARG A 1 87 ? 16.509 -5.024 -26.446 1.00 79.12 87 ARG A CA 1
ATOM 719 C C . ARG A 1 87 ? 16.579 -4.189 -27.719 1.00 79.12 87 ARG A C 1
ATOM 721 O O . ARG A 1 87 ? 17.668 -3.930 -28.220 1.00 79.12 87 ARG A O 1
ATOM 728 N N . GLU A 1 88 ? 15.428 -3.793 -28.245 1.00 78.00 88 GLU A N 1
ATOM 729 C CA . GLU A 1 88 ? 15.340 -3.047 -29.504 1.00 78.00 88 GLU A CA 1
ATOM 730 C C . GLU A 1 88 ? 15.668 -1.565 -29.291 1.00 78.00 88 GLU A C 1
ATOM 732 O O . GLU A 1 88 ? 16.303 -0.950 -30.144 1.00 78.00 88 GLU A O 1
ATOM 737 N N . GLN A 1 89 ? 15.373 -1.020 -28.107 1.00 72.44 89 GLN A N 1
ATOM 738 C CA . GLN A 1 89 ? 15.826 0.302 -27.687 1.00 72.44 89 GLN A CA 1
ATOM 739 C C . GLN A 1 89 ? 17.360 0.382 -27.653 1.00 72.44 89 GLN A C 1
ATOM 741 O O . GLN A 1 89 ? 17.934 1.348 -28.151 1.00 72.44 89 GLN A O 1
ATOM 746 N N . ALA A 1 90 ? 18.039 -0.653 -27.150 1.00 71.81 90 ALA A N 1
ATOM 747 C CA . ALA A 1 90 ? 19.502 -0.734 -27.166 1.00 71.81 90 ALA A CA 1
ATOM 748 C C . ALA A 1 90 ? 20.097 -0.871 -28.586 1.00 71.81 90 ALA A C 1
ATOM 750 O O . ALA A 1 90 ? 21.284 -0.622 -28.788 1.00 71.81 90 ALA A O 1
ATOM 751 N N . CYS A 1 91 ? 19.284 -1.254 -29.577 1.00 67.50 91 CYS A N 1
ATOM 752 C CA . CYS A 1 91 ? 19.667 -1.434 -30.984 1.00 67.50 91 CYS A CA 1
ATOM 753 C C . CYS A 1 91 ? 19.094 -0.342 -31.915 1.00 67.50 91 CYS A C 1
ATOM 755 O O . CYS A 1 91 ? 19.118 -0.498 -33.140 1.00 67.50 91 CYS A O 1
ATOM 757 N N . THR A 1 92 ? 18.611 0.766 -31.338 1.00 59.47 92 THR A N 1
ATOM 758 C CA . THR A 1 92 ? 17.871 1.872 -31.986 1.00 59.47 92 THR A CA 1
ATOM 759 C C . THR A 1 92 ? 18.507 2.434 -33.253 1.00 59.47 92 THR A C 1
ATOM 761 O O . THR A 1 92 ? 17.780 2.884 -34.134 1.00 59.47 92 THR A O 1
ATOM 764 N N . LEU A 1 93 ? 19.834 2.362 -33.393 1.00 53.69 93 LEU A N 1
ATOM 765 C CA . LEU A 1 93 ? 20.543 2.833 -34.587 1.00 53.69 93 LEU A CA 1
ATOM 766 C C . LEU A 1 93 ? 20.140 2.117 -35.887 1.00 53.69 93 LEU A C 1
ATOM 768 O O . LEU A 1 93 ? 20.345 2.680 -36.959 1.00 53.69 93 LEU A O 1
ATOM 772 N N . ASN A 1 94 ? 19.569 0.908 -35.816 1.00 53.28 94 ASN A N 1
ATOM 773 C CA . ASN A 1 94 ? 19.321 0.093 -37.009 1.00 53.28 94 ASN A CA 1
ATOM 774 C C . ASN A 1 94 ? 17.844 0.022 -37.433 1.00 53.28 94 ASN A C 1
ATOM 776 O O . ASN A 1 94 ? 17.580 -0.146 -38.622 1.00 53.28 94 ASN A O 1
ATOM 780 N N . HIS A 1 95 ? 16.879 0.147 -36.508 1.00 64.69 95 HIS A N 1
ATOM 781 C CA . HIS A 1 95 ? 15.453 -0.087 -36.801 1.00 64.69 95 HIS A CA 1
ATOM 782 C C . HIS A 1 95 ? 14.491 0.755 -35.929 1.00 64.69 95 HIS A C 1
ATOM 784 O O . HIS A 1 95 ? 13.790 0.197 -35.082 1.00 64.69 95 HIS A O 1
ATOM 790 N N . PRO A 1 96 ? 14.392 2.081 -36.143 1.00 70.44 96 PRO A N 1
ATOM 791 C CA . PRO A 1 96 ? 13.499 2.952 -35.365 1.00 70.44 96 PRO A CA 1
ATOM 792 C C . PRO A 1 96 ? 12.019 2.540 -35.456 1.00 70.44 96 PRO A C 1
ATOM 794 O O . PRO A 1 96 ? 11.298 2.605 -34.467 1.00 70.44 96 PRO A O 1
ATOM 797 N N . GLU A 1 97 ? 11.582 2.003 -36.598 1.00 75.62 97 GLU A N 1
ATOM 798 C CA . GLU A 1 97 ? 10.193 1.561 -36.808 1.00 75.62 97 GLU A CA 1
ATOM 799 C C . GLU A 1 97 ? 9.768 0.415 -35.872 1.00 75.62 97 GLU A C 1
ATOM 801 O O . GLU A 1 97 ? 8.595 0.292 -35.518 1.00 75.62 97 GLU A O 1
ATOM 806 N N . ARG A 1 98 ? 10.726 -0.410 -35.421 1.00 73.75 98 ARG A N 1
ATOM 807 C CA . ARG A 1 98 ? 10.452 -1.494 -34.466 1.00 73.75 98 ARG A CA 1
ATOM 808 C C . ARG A 1 98 ? 10.202 -0.969 -33.061 1.00 73.75 98 ARG A C 1
ATOM 810 O O . ARG A 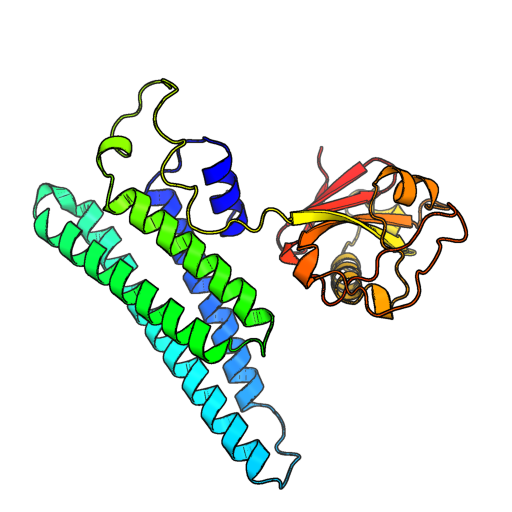1 98 ? 9.418 -1.563 -32.328 1.00 73.75 98 ARG A O 1
ATOM 817 N N . VAL A 1 99 ? 10.847 0.132 -32.680 1.00 73.12 99 VAL A N 1
ATOM 818 C CA . VAL A 1 99 ? 10.666 0.748 -31.360 1.00 73.12 99 VAL A CA 1
ATOM 819 C C . VAL A 1 99 ? 9.222 1.223 -31.215 1.00 73.12 99 VAL A C 1
ATOM 821 O O . VAL A 1 99 ? 8.559 0.841 -30.252 1.00 73.12 99 VAL A O 1
ATOM 824 N N . ASP A 1 100 ? 8.697 1.928 -32.218 1.00 76.06 100 ASP A N 1
ATOM 825 C CA . ASP A 1 100 ? 7.300 2.380 -32.260 1.00 76.06 100 ASP A CA 1
ATOM 826 C C . ASP A 1 100 ? 6.302 1.211 -32.243 1.00 76.06 100 ASP A C 1
ATOM 828 O O . ASP A 1 100 ? 5.255 1.273 -31.587 1.00 76.06 100 ASP A O 1
ATOM 832 N N . GLU A 1 101 ? 6.610 0.120 -32.953 1.00 80.50 101 GLU A N 1
ATOM 833 C CA . GLU A 1 101 ? 5.795 -1.098 -32.927 1.00 80.50 101 GLU A CA 1
ATOM 834 C C . GLU A 1 101 ? 5.725 -1.676 -31.505 1.00 80.50 101 GLU A C 1
ATOM 836 O O . GLU A 1 101 ? 4.632 -1.925 -30.985 1.00 80.50 101 GLU A O 1
ATOM 841 N N . TYR A 1 102 ? 6.868 -1.819 -30.829 1.00 77.00 102 TYR A N 1
ATOM 842 C CA . TYR A 1 102 ? 6.915 -2.351 -29.468 1.00 77.00 102 TYR A CA 1
ATOM 843 C C . TYR A 1 102 ? 6.270 -1.427 -28.430 1.00 77.00 102 TYR A C 1
ATOM 845 O O . TYR A 1 102 ? 5.619 -1.938 -27.517 1.00 77.00 102 TYR A O 1
ATOM 853 N N . GLN A 1 103 ? 6.354 -0.102 -28.585 1.00 81.25 103 GLN A N 1
ATOM 854 C CA . GLN A 1 103 ? 5.618 0.851 -27.741 1.00 81.25 103 GLN A CA 1
ATOM 855 C C . GLN A 1 103 ? 4.105 0.624 -27.832 1.00 81.25 103 GLN A C 1
ATOM 857 O O . GLN A 1 103 ? 3.424 0.482 -26.812 1.00 81.25 103 GLN A O 1
ATOM 862 N N . LYS A 1 104 ? 3.571 0.500 -29.056 1.00 81.50 104 LYS A N 1
ATOM 863 C CA . LYS A 1 104 ? 2.145 0.208 -29.284 1.00 81.50 104 LYS A CA 1
ATOM 864 C C . LYS A 1 104 ? 1.746 -1.144 -28.694 1.00 81.50 104 LYS A C 1
ATOM 866 O O . LYS A 1 104 ? 0.675 -1.268 -28.093 1.00 81.50 104 LYS A O 1
ATOM 871 N N . MET A 1 105 ? 2.599 -2.160 -28.834 1.00 81.12 105 MET A N 1
ATOM 872 C CA . MET A 1 105 ? 2.359 -3.482 -28.247 1.00 81.12 105 MET A CA 1
ATOM 873 C C . MET A 1 105 ? 2.358 -3.447 -26.713 1.00 81.12 105 MET A C 1
ATOM 875 O O . MET A 1 105 ? 1.506 -4.097 -26.101 1.00 81.12 105 MET A O 1
ATOM 879 N N . LEU A 1 106 ? 3.266 -2.681 -26.102 1.00 79.12 106 LEU A N 1
ATOM 880 C CA . LEU A 1 106 ? 3.354 -2.480 -24.656 1.00 79.12 106 LEU A CA 1
ATOM 881 C C . LEU A 1 106 ? 2.097 -1.810 -24.103 1.00 79.12 106 LEU A C 1
ATOM 883 O O . LEU A 1 106 ? 1.449 -2.379 -23.223 1.00 79.12 106 LEU A O 1
ATOM 887 N N . LEU A 1 107 ? 1.702 -0.666 -24.668 1.00 80.44 107 LEU A N 1
ATOM 888 C CA . LEU A 1 107 ? 0.488 0.047 -24.261 1.00 80.44 107 LEU A CA 1
ATOM 889 C C . LEU A 1 107 ? -0.764 -0.822 -24.449 1.00 80.44 107 LEU A C 1
ATOM 891 O O . LEU A 1 107 ? -1.596 -0.924 -23.549 1.00 80.44 107 LEU A O 1
ATOM 895 N N . SER A 1 108 ? -0.872 -1.541 -25.574 1.00 84.50 108 SER A N 1
ATOM 896 C CA . SER A 1 108 ? -2.000 -2.451 -25.823 1.00 84.50 108 SER A CA 1
ATOM 897 C C . SER A 1 108 ? -2.064 -3.610 -24.823 1.00 84.50 108 SER A C 1
ATOM 899 O O . SER A 1 108 ? -3.152 -4.041 -24.429 1.00 84.50 108 SER A O 1
ATOM 901 N N . ALA A 1 109 ? -0.915 -4.158 -24.422 1.00 78.00 109 ALA A N 1
ATOM 902 C CA . ALA A 1 109 ? -0.860 -5.222 -23.428 1.00 78.00 109 ALA A CA 1
ATOM 903 C C . ALA A 1 109 ? -1.218 -4.710 -22.025 1.00 78.00 109 ALA A C 1
ATOM 905 O O . ALA A 1 109 ? -1.964 -5.392 -21.317 1.00 78.00 109 ALA A O 1
ATOM 906 N N . LEU A 1 110 ? -0.761 -3.508 -21.663 1.00 81.62 110 LEU A N 1
ATOM 907 C CA . LEU A 1 110 ? -1.094 -2.870 -20.392 1.00 81.62 110 LEU A CA 1
ATOM 908 C C . LEU A 1 110 ? -2.589 -2.533 -20.292 1.00 81.62 110 LEU A C 1
ATOM 910 O O . LEU A 1 110 ? -3.218 -2.877 -19.296 1.00 81.62 110 LEU A O 1
ATOM 914 N N . ASP A 1 111 ? -3.194 -1.979 -21.345 1.00 82.94 111 ASP A N 1
ATOM 915 C CA . ASP A 1 111 ? -4.639 -1.707 -21.394 1.00 82.94 111 ASP A CA 1
ATOM 916 C C . ASP A 1 111 ? -5.473 -2.994 -21.233 1.00 82.94 111 ASP A C 1
ATOM 918 O O . ASP A 1 111 ? -6.435 -3.044 -20.460 1.00 82.94 111 ASP A O 1
ATOM 922 N N . LYS A 1 112 ? -5.072 -4.090 -21.895 1.00 83.19 112 LYS A N 1
ATOM 923 C CA . LYS A 1 112 ? -5.726 -5.403 -21.728 1.00 83.19 112 LYS A CA 1
ATOM 924 C C . LYS A 1 112 ? -5.616 -5.921 -20.298 1.00 83.19 112 LYS A C 1
ATOM 926 O O . LYS A 1 112 ? -6.593 -6.454 -19.771 1.00 83.19 112 LYS A O 1
ATOM 931 N N . TYR A 1 113 ? -4.452 -5.758 -19.676 1.00 81.94 113 TYR A N 1
ATOM 932 C CA . TYR A 1 113 ? -4.240 -6.115 -18.278 1.00 81.94 113 TYR A CA 1
ATOM 933 C C . TYR A 1 113 ? -5.123 -5.277 -17.341 1.00 81.94 113 TYR A C 1
ATOM 935 O O . TYR A 1 113 ? -5.867 -5.847 -16.545 1.00 81.94 113 TYR A O 1
ATOM 943 N N . ILE A 1 114 ? -5.144 -3.951 -17.501 1.00 80.88 114 ILE A N 1
ATOM 944 C CA . ILE A 1 114 ? -5.994 -3.037 -16.722 1.00 80.88 114 ILE A CA 1
ATOM 945 C C . ILE A 1 114 ? -7.468 -3.426 -16.850 1.00 80.88 114 ILE A C 1
ATOM 947 O O . ILE A 1 114 ? -8.176 -3.499 -15.846 1.00 80.88 114 ILE A O 1
ATOM 951 N N . LYS A 1 115 ? -7.946 -3.730 -18.062 1.00 83.25 115 LYS A N 1
ATOM 952 C CA . LYS A 1 115 ? -9.327 -4.183 -18.294 1.00 83.25 115 LYS A CA 1
ATOM 953 C C . LYS A 1 115 ? -9.639 -5.492 -17.570 1.00 83.25 115 LYS A C 1
ATOM 955 O O . LYS A 1 115 ? -10.699 -5.597 -16.952 1.00 83.25 115 LYS A O 1
ATOM 960 N N . ALA A 1 116 ? -8.725 -6.462 -17.598 1.00 79.81 116 ALA A N 1
ATOM 961 C CA . ALA A 1 116 ? -8.890 -7.726 -16.879 1.00 79.81 116 ALA A CA 1
ATOM 962 C C . ALA A 1 116 ? -8.932 -7.514 -15.356 1.00 79.81 116 ALA A C 1
ATOM 964 O O . ALA A 1 116 ? -9.831 -8.026 -14.685 1.00 79.81 116 ALA A O 1
ATOM 965 N N . VAL A 1 117 ? -8.025 -6.691 -14.822 1.00 77.50 117 VAL A N 1
ATOM 966 C CA . VAL A 1 117 ? -7.990 -6.326 -13.400 1.00 77.50 117 VAL A CA 1
ATOM 967 C C . VAL A 1 117 ? -9.269 -5.586 -12.994 1.00 77.50 117 VAL A C 1
ATOM 969 O O . VAL A 1 117 ? -9.883 -5.967 -12.003 1.00 77.50 117 VAL A O 1
ATOM 972 N N . LYS A 1 118 ? -9.748 -4.607 -13.778 1.00 77.75 118 LYS A N 1
ATOM 973 C CA . LYS A 1 118 ? -11.026 -3.897 -13.535 1.00 77.75 118 LYS A CA 1
ATOM 974 C C . LYS A 1 118 ? -12.223 -4.848 -13.503 1.00 77.75 118 LYS A C 1
ATOM 976 O O . LYS A 1 118 ? -13.084 -4.728 -12.630 1.00 77.75 118 LYS A O 1
ATOM 981 N N . HIS A 1 119 ? -12.273 -5.798 -14.437 1.00 76.56 119 HIS A N 1
ATOM 982 C CA . HIS A 1 119 ? -13.348 -6.787 -14.513 1.00 76.56 119 HIS A CA 1
ATOM 983 C C . HIS A 1 119 ? -13.397 -7.690 -13.273 1.00 76.56 119 HIS A C 1
ATOM 985 O O . HIS A 1 119 ? -14.478 -8.083 -12.839 1.00 76.56 119 HIS A O 1
ATOM 991 N N . ILE A 1 120 ? -12.241 -8.008 -12.693 1.00 70.62 120 ILE A N 1
ATOM 992 C CA . ILE A 1 120 ? -12.140 -8.822 -11.474 1.00 70.62 120 ILE A CA 1
ATOM 993 C C . ILE A 1 120 ? -12.352 -7.972 -10.221 1.00 70.62 120 ILE A C 1
ATOM 995 O O . ILE A 1 120 ? -12.940 -8.451 -9.252 1.00 70.62 120 ILE A O 1
ATOM 999 N N . TYR A 1 121 ? -11.940 -6.703 -10.266 1.00 66.81 121 TYR A N 1
ATOM 1000 C CA . TYR A 1 121 ? -12.077 -5.763 -9.168 1.00 66.81 121 TYR A CA 1
ATOM 1001 C C . TYR A 1 121 ? -13.542 -5.582 -8.769 1.00 66.81 121 TYR A C 1
ATOM 1003 O O . TYR A 1 121 ? -13.831 -5.826 -7.605 1.00 66.81 121 TYR A O 1
ATOM 1011 N N . GLN A 1 122 ? -14.461 -5.215 -9.683 1.00 61.91 122 GLN A N 1
ATOM 1012 C CA . GLN A 1 122 ? -15.925 -5.064 -9.457 1.00 61.91 122 GLN A CA 1
ATOM 1013 C C . GLN A 1 122 ? -16.359 -4.538 -8.055 1.00 61.91 122 GLN A C 1
ATOM 1015 O O . GLN A 1 122 ? -17.451 -4.855 -7.586 1.00 61.91 122 GLN A O 1
ATOM 1020 N N . GLY A 1 123 ? -15.515 -3.765 -7.358 1.00 53.31 123 GLY A N 1
ATOM 1021 C CA . GLY A 1 123 ? -15.716 -3.340 -5.964 1.00 53.31 123 GLY A CA 1
ATOM 1022 C C . GLY A 1 123 ? -15.653 -4.438 -4.884 1.00 53.31 123 GLY A C 1
ATOM 1023 O O . GLY A 1 123 ? -16.072 -4.189 -3.760 1.00 53.31 123 GLY A O 1
ATOM 1024 N N . LYS A 1 124 ? -15.178 -5.655 -5.185 1.00 53.12 124 LYS A N 1
ATOM 1025 C CA . LYS A 1 124 ? -15.283 -6.831 -4.293 1.00 53.12 124 LYS A CA 1
ATOM 1026 C C . LYS A 1 124 ? -14.004 -7.206 -3.540 1.00 53.12 124 LYS A C 1
ATOM 1028 O O . LYS A 1 124 ? -14.097 -7.921 -2.548 1.00 53.12 124 LYS A O 1
ATOM 1033 N N . ALA A 1 125 ? -12.825 -6.771 -3.988 1.00 55.97 125 ALA A N 1
ATOM 1034 C CA . ALA A 1 125 ? -11.558 -7.127 -3.345 1.00 55.97 125 ALA A CA 1
ATOM 1035 C C . ALA A 1 125 ? -10.573 -5.948 -3.354 1.00 55.97 125 ALA A C 1
ATOM 1037 O O . ALA A 1 125 ? -10.082 -5.539 -4.405 1.00 55.97 125 ALA A O 1
ATOM 1038 N N . THR A 1 126 ? -10.273 -5.420 -2.166 1.00 54.47 126 THR A N 1
ATOM 1039 C CA . THR A 1 126 ? -9.403 -4.251 -1.934 1.00 54.47 126 THR A CA 1
ATOM 1040 C C . THR A 1 126 ? -7.965 -4.465 -2.407 1.00 54.47 126 THR A C 1
ATOM 1042 O O . THR A 1 126 ? -7.334 -3.527 -2.881 1.00 54.47 126 THR A O 1
ATOM 1045 N N . SER A 1 127 ? -7.474 -5.708 -2.399 1.00 58.47 127 SER A N 1
ATOM 1046 C CA . SER A 1 127 ? -6.163 -6.066 -2.956 1.00 58.47 127 SER A CA 1
ATOM 1047 C C . SER A 1 127 ? -6.053 -5.843 -4.468 1.00 58.47 127 SER A C 1
ATOM 1049 O O . SER A 1 127 ? -4.947 -5.710 -4.970 1.00 58.47 127 SER A O 1
ATOM 1051 N N . PHE A 1 128 ? -7.171 -5.781 -5.200 1.00 65.25 128 PHE A N 1
ATOM 1052 C CA . PHE A 1 128 ? -7.181 -5.450 -6.628 1.00 65.25 128 PHE A CA 1
ATOM 1053 C C . PHE A 1 128 ? -7.269 -3.945 -6.894 1.00 65.25 128 PHE A C 1
ATOM 1055 O O . PHE A 1 128 ? -6.943 -3.522 -8.000 1.00 65.25 128 PHE A O 1
ATOM 1062 N N . ALA A 1 129 ? -7.665 -3.138 -5.903 1.00 62.94 129 ALA A N 1
ATOM 1063 C CA . ALA A 1 129 ? -7.680 -1.682 -6.029 1.00 62.94 129 ALA A CA 1
ATOM 1064 C C . ALA A 1 129 ? -6.254 -1.130 -6.158 1.00 62.94 129 ALA A C 1
ATOM 1066 O O . ALA A 1 129 ? -5.992 -0.325 -7.045 1.00 62.94 129 ALA A O 1
ATOM 1067 N N . SER A 1 130 ? -5.320 -1.615 -5.331 1.00 62.91 130 SER A N 1
ATOM 1068 C CA . SER A 1 130 ? -3.903 -1.239 -5.423 1.00 62.91 130 SER A CA 1
ATOM 1069 C C . SER A 1 130 ? -3.277 -1.708 -6.737 1.00 62.91 130 SER A C 1
ATOM 1071 O O . SER A 1 130 ? -2.669 -0.906 -7.437 1.00 62.91 130 SER A O 1
ATOM 1073 N N . VAL A 1 131 ? -3.533 -2.964 -7.136 1.00 69.50 131 VAL A N 1
ATOM 1074 C CA . VAL A 1 131 ? -3.094 -3.514 -8.434 1.00 69.50 131 VAL A CA 1
ATOM 1075 C C . VAL A 1 131 ? -3.538 -2.609 -9.583 1.00 69.50 131 VAL A C 1
ATOM 1077 O O . VAL A 1 131 ? -2.758 -2.329 -10.493 1.00 69.50 131 VAL A O 1
ATOM 1080 N N . LEU A 1 132 ? -4.800 -2.172 -9.542 1.00 72.12 132 LEU A N 1
ATOM 1081 C CA . LEU A 1 132 ? -5.409 -1.337 -10.564 1.00 72.12 132 LEU A CA 1
ATOM 1082 C C . LEU A 1 132 ? -4.838 0.084 -10.578 1.00 72.12 132 LEU A C 1
ATOM 1084 O O . LEU A 1 132 ? -4.550 0.601 -11.656 1.00 72.12 132 LEU A O 1
ATOM 1088 N N . ASN A 1 133 ? -4.676 0.701 -9.410 1.00 69.81 133 ASN A N 1
ATOM 1089 C CA . ASN A 1 133 ? -4.133 2.053 -9.287 1.00 69.81 133 ASN A CA 1
ATOM 1090 C C . ASN A 1 133 ? -2.692 2.116 -9.795 1.00 69.81 133 ASN A C 1
ATOM 1092 O O . ASN A 1 133 ? -2.370 2.975 -10.612 1.00 69.81 133 ASN A O 1
ATOM 1096 N N . ASP A 1 134 ? -1.862 1.153 -9.398 1.00 69.31 134 ASP A N 1
ATOM 1097 C CA . ASP A 1 134 ? -0.488 1.051 -9.881 1.00 69.31 134 ASP A CA 1
ATOM 1098 C C . ASP A 1 134 ? -0.447 0.829 -11.404 1.00 69.31 134 ASP A C 1
ATOM 1100 O O . ASP A 1 134 ? 0.346 1.453 -12.105 1.00 69.31 134 ASP A O 1
ATOM 1104 N N . ALA A 1 135 ? -1.326 -0.025 -11.946 1.00 72.50 135 ALA A N 1
ATOM 1105 C CA . ALA A 1 135 ? -1.394 -0.283 -13.386 1.00 72.50 135 ALA A CA 1
ATOM 1106 C C . ALA A 1 135 ? -1.772 0.972 -14.189 1.00 72.50 135 ALA A C 1
ATOM 1108 O O . ALA A 1 135 ? -1.193 1.229 -15.244 1.00 72.50 135 ALA A O 1
ATOM 1109 N N . LEU A 1 136 ? -2.733 1.753 -13.687 1.00 73.50 136 LEU A N 1
ATOM 1110 C CA . LEU A 1 136 ? -3.162 3.014 -14.297 1.00 73.50 136 LEU A CA 1
ATOM 1111 C C . LEU A 1 136 ? -2.061 4.076 -14.228 1.00 73.50 136 LEU A C 1
ATOM 1113 O O . LEU A 1 136 ? -1.824 4.780 -15.206 1.00 73.50 136 LEU A O 1
ATOM 1117 N N . ALA A 1 137 ? -1.353 4.171 -13.105 1.00 68.06 137 ALA A N 1
ATOM 1118 C CA . ALA A 1 137 ? -0.239 5.101 -12.975 1.00 68.06 137 ALA A CA 1
ATOM 1119 C C . ALA A 1 137 ? 0.906 4.764 -13.946 1.00 68.06 137 ALA A C 1
ATOM 1121 O O . ALA A 1 137 ? 1.458 5.654 -14.590 1.00 68.06 137 ALA A O 1
ATOM 1122 N N . LEU A 1 138 ? 1.206 3.475 -14.116 1.00 70.19 138 LEU A N 1
ATOM 1123 C CA . LEU A 1 138 ? 2.183 3.000 -15.096 1.00 70.19 138 LEU A CA 1
ATOM 1124 C C . LEU A 1 138 ? 1.751 3.269 -16.541 1.00 70.19 138 LEU A C 1
ATOM 1126 O O . LEU A 1 138 ? 2.599 3.568 -17.380 1.00 70.19 138 LEU A O 1
ATOM 1130 N N . GLN A 1 139 ? 0.451 3.194 -16.836 1.00 79.19 139 GLN A N 1
ATOM 1131 C CA . GLN A 1 139 ? -0.075 3.556 -18.152 1.00 79.19 139 GLN A CA 1
ATOM 1132 C C . GLN A 1 139 ? 0.188 5.031 -18.457 1.00 79.19 139 GLN A C 1
ATOM 1134 O O . GLN A 1 139 ? 0.769 5.335 -19.495 1.00 79.19 139 GLN A O 1
ATOM 1139 N N . ASN A 1 140 ? -0.166 5.923 -17.531 1.00 72.38 140 ASN A N 1
ATOM 1140 C CA . ASN A 1 140 ? 0.055 7.360 -17.693 1.00 72.38 140 ASN A CA 1
ATOM 1141 C C . ASN A 1 140 ? 1.543 7.690 -17.882 1.00 72.38 140 ASN A C 1
ATOM 1143 O O . ASN A 1 140 ? 1.902 8.530 -18.706 1.00 72.38 140 ASN A O 1
ATOM 1147 N N . LEU A 1 141 ? 2.410 6.996 -17.142 1.00 70.88 141 LEU A N 1
ATOM 1148 C CA . LEU A 1 141 ? 3.857 7.137 -17.249 1.00 70.88 141 LEU A CA 1
ATOM 1149 C C . LEU A 1 141 ? 4.346 6.751 -18.651 1.00 70.88 141 LEU A C 1
ATOM 1151 O O . LEU A 1 141 ? 5.046 7.523 -19.299 1.00 70.88 141 LEU A O 1
ATOM 1155 N N . LEU A 1 142 ? 3.964 5.571 -19.142 1.00 74.06 142 LEU A N 1
ATOM 1156 C CA . LEU A 1 142 ? 4.384 5.103 -20.464 1.00 74.06 142 LEU A CA 1
ATOM 1157 C C . LEU A 1 142 ? 3.840 5.978 -21.594 1.00 74.06 142 LEU A C 1
ATOM 1159 O O . LEU A 1 142 ? 4.562 6.268 -22.544 1.00 74.06 142 LEU A O 1
ATOM 1163 N N . GLU A 1 143 ? 2.591 6.425 -21.487 1.00 75.25 143 GLU A N 1
ATOM 1164 C CA . GLU A 1 143 ? 1.995 7.350 -22.451 1.00 75.25 143 GLU A CA 1
ATOM 1165 C C . GLU A 1 143 ? 2.757 8.680 -22.492 1.00 75.25 143 GLU A C 1
ATOM 1167 O O . GLU A 1 143 ? 3.000 9.197 -23.581 1.00 75.25 143 GLU A O 1
ATOM 1172 N N . HIS A 1 144 ? 3.221 9.191 -21.346 1.00 72.25 144 HIS A N 1
ATOM 1173 C CA . HIS A 1 144 ? 4.048 10.396 -21.296 1.00 72.25 144 HIS A CA 1
ATOM 1174 C C . HIS A 1 144 ? 5.356 10.238 -22.092 1.00 72.25 144 HIS A C 1
ATOM 1176 O O . HIS A 1 144 ? 5.643 11.068 -22.953 1.00 72.25 144 HIS A O 1
ATOM 1182 N N . TYR A 1 145 ? 6.109 9.153 -21.878 1.00 68.69 145 TYR A N 1
ATOM 1183 C CA . TYR A 1 145 ? 7.381 8.935 -22.585 1.00 68.69 145 TYR A CA 1
ATOM 1184 C C . TYR A 1 145 ? 7.212 8.563 -24.063 1.00 68.69 145 TYR A C 1
ATOM 1186 O O . TYR A 1 145 ? 8.060 8.916 -24.879 1.00 68.69 145 TYR A O 1
ATOM 1194 N N . PHE A 1 146 ? 6.151 7.834 -24.421 1.00 74.56 146 PHE A N 1
ATOM 1195 C CA . PHE A 1 146 ? 5.964 7.340 -25.789 1.00 74.56 146 PHE A CA 1
ATOM 1196 C C . PHE A 1 146 ? 5.253 8.341 -26.700 1.00 74.56 146 PHE A C 1
ATOM 1198 O O . PHE A 1 146 ? 5.514 8.356 -27.900 1.00 74.56 146 PHE A O 1
ATOM 1205 N N . LEU A 1 147 ? 4.372 9.186 -26.158 1.00 67.50 147 LEU A N 1
ATOM 1206 C CA . LEU A 1 147 ? 3.614 10.157 -26.954 1.00 67.50 147 LEU A CA 1
ATOM 1207 C C . LEU A 1 147 ? 4.258 11.551 -26.973 1.00 67.50 147 LEU A C 1
ATOM 1209 O O . LEU A 1 147 ? 3.963 12.317 -27.886 1.00 67.50 147 LEU A O 1
ATOM 1213 N N . ASN A 1 148 ? 5.164 11.866 -26.033 1.00 59.12 148 ASN A N 1
ATOM 1214 C CA . ASN A 1 148 ? 5.904 13.136 -25.988 1.00 59.12 148 ASN A CA 1
ATOM 1215 C C . ASN A 1 148 ? 7.438 12.937 -25.927 1.00 59.12 148 ASN A C 1
ATOM 1217 O O . ASN A 1 148 ? 8.079 13.336 -24.952 1.00 59.12 148 ASN A O 1
ATOM 1221 N N . PRO A 1 149 ? 8.077 12.377 -26.973 1.00 50.47 149 PRO A N 1
ATOM 1222 C CA . PRO A 1 149 ? 9.527 12.143 -26.980 1.00 50.47 149 PRO A CA 1
ATOM 1223 C C . PRO A 1 149 ? 10.371 13.434 -26.917 1.00 50.47 149 PRO A C 1
ATOM 1225 O O . PRO A 1 149 ? 11.541 13.387 -26.534 1.00 50.47 149 PRO A O 1
ATOM 1228 N N . SER A 1 150 ? 9.788 14.599 -27.231 1.00 43.16 150 SER A N 1
ATOM 1229 C CA . SER A 1 150 ? 10.468 15.904 -27.288 1.00 43.16 150 SER A CA 1
ATOM 1230 C C . SER A 1 150 ? 10.973 16.439 -25.939 1.00 43.16 150 SER A C 1
ATOM 1232 O O . SER A 1 150 ? 11.714 17.414 -25.933 1.00 43.16 150 SER A O 1
ATOM 1234 N N . GLN A 1 151 ? 10.588 15.836 -24.807 1.00 41.97 151 GLN A N 1
ATOM 1235 C CA . GLN A 1 151 ? 11.086 16.205 -23.469 1.00 41.97 151 GLN A CA 1
ATOM 1236 C C . GLN A 1 151 ? 12.050 15.167 -22.864 1.00 41.97 151 GLN A C 1
ATOM 1238 O O . GLN A 1 151 ? 12.652 15.422 -21.826 1.00 41.97 151 GLN A O 1
ATOM 1243 N N . ALA A 1 152 ? 12.236 14.009 -23.506 1.00 39.06 152 ALA A N 1
ATOM 1244 C CA . ALA A 1 152 ? 13.036 12.906 -22.962 1.00 39.06 152 ALA A CA 1
ATOM 1245 C C . ALA A 1 152 ? 14.509 12.918 -23.415 1.00 39.06 152 ALA A C 1
ATOM 1247 O O . ALA A 1 152 ? 15.294 12.070 -22.989 1.00 39.06 152 ALA A O 1
ATOM 1248 N N . THR A 1 153 ? 14.895 13.868 -24.271 1.00 36.19 153 THR A N 1
ATOM 1249 C CA . THR A 1 153 ? 16.230 13.907 -24.879 1.00 36.19 153 THR A CA 1
ATOM 1250 C C . THR A 1 153 ? 16.782 15.327 -24.881 1.00 36.19 153 THR A C 1
ATOM 1252 O O . THR A 1 153 ? 16.869 15.944 -25.927 1.00 36.19 153 THR A O 1
ATOM 1255 N N . GLU A 1 154 ? 17.124 15.865 -23.711 1.00 33.00 154 GLU A N 1
ATOM 1256 C CA . GLU A 1 154 ? 18.243 16.805 -23.551 1.00 33.00 154 GLU A CA 1
ATOM 1257 C C . GLU A 1 154 ? 18.470 17.085 -22.062 1.00 33.00 154 GLU A C 1
ATOM 1259 O O . GLU A 1 154 ? 17.654 17.690 -21.371 1.00 33.00 154 GLU A O 1
ATOM 1264 N N . ALA A 1 155 ? 19.615 16.632 -21.553 1.00 40.81 155 ALA A N 1
ATOM 1265 C CA . ALA A 1 155 ? 20.161 17.142 -20.311 1.00 40.81 155 ALA A CA 1
ATOM 1266 C C . ALA A 1 155 ? 20.595 18.591 -20.556 1.00 40.81 155 ALA A C 1
ATOM 1268 O O . ALA A 1 155 ? 21.690 18.791 -21.062 1.00 40.81 155 ALA A O 1
ATOM 1269 N N . ASN A 1 156 ? 19.746 19.573 -20.241 1.00 33.56 156 ASN A N 1
ATOM 1270 C CA . ASN A 1 156 ? 20.140 20.951 -19.941 1.00 33.56 156 ASN A CA 1
ATOM 1271 C C . ASN A 1 156 ? 19.025 21.661 -19.154 1.00 33.56 156 ASN A C 1
ATOM 1273 O O . ASN A 1 156 ? 17.872 21.658 -19.556 1.00 33.56 156 ASN A O 1
ATOM 1277 N N . THR A 1 157 ? 19.434 22.228 -18.017 1.00 29.12 157 THR A N 1
ATOM 1278 C CA . THR A 1 157 ? 18.824 23.252 -17.138 1.00 29.12 157 THR A CA 1
ATOM 1279 C C . THR A 1 157 ? 17.340 23.651 -17.287 1.00 29.12 157 THR A C 1
ATOM 1281 O O . THR A 1 157 ? 16.864 23.938 -18.381 1.00 29.12 157 THR A O 1
ATOM 1284 N N . PRO A 1 158 ? 16.630 23.819 -16.151 1.00 32.41 158 PRO A N 1
ATOM 1285 C CA . PRO A 1 158 ? 15.187 23.989 -16.115 1.00 32.41 158 PRO A CA 1
ATOM 1286 C C . PRO A 1 158 ? 14.780 25.377 -16.606 1.00 32.41 158 PRO A C 1
ATOM 1288 O O . PRO A 1 158 ? 15.180 26.394 -16.040 1.00 32.41 158 PRO A O 1
ATOM 1291 N N . THR A 1 159 ? 13.898 25.408 -17.598 1.00 29.03 159 THR A N 1
ATOM 1292 C CA . THR A 1 159 ? 12.980 26.534 -17.765 1.00 29.03 159 THR A CA 1
ATOM 1293 C C . THR A 1 159 ? 11.579 26.009 -17.515 1.00 29.03 159 THR A C 1
ATOM 1295 O O . THR A 1 159 ? 11.030 25.213 -18.274 1.00 29.03 159 THR A O 1
ATOM 1298 N N . THR A 1 160 ? 11.065 26.419 -16.360 1.00 39.50 160 THR A N 1
ATOM 1299 C CA . THR A 1 160 ? 9.658 26.520 -15.992 1.00 39.50 160 THR A CA 1
ATOM 1300 C C . THR A 1 160 ? 8.817 26.947 -17.194 1.00 39.50 160 THR A C 1
ATOM 1302 O O . THR A 1 160 ? 9.261 27.789 -17.962 1.00 39.50 160 THR A O 1
ATOM 1305 N N . GLU A 1 161 ? 7.589 26.430 -17.283 1.00 33.59 161 GLU A N 1
ATOM 1306 C CA . GLU A 1 161 ? 6.551 26.779 -18.275 1.00 33.59 161 GLU A CA 1
ATOM 1307 C C . GLU A 1 161 ? 6.429 25.858 -19.495 1.00 33.59 161 GLU A C 1
ATOM 1309 O O . GLU A 1 161 ? 6.523 26.305 -20.629 1.00 33.59 161 GLU A O 1
ATOM 1314 N N . THR A 1 162 ? 6.105 24.575 -19.288 1.00 34.81 162 THR A N 1
ATOM 1315 C CA . THR A 1 162 ? 4.969 23.903 -19.976 1.00 34.81 162 THR A CA 1
ATOM 1316 C C . THR A 1 162 ? 4.783 22.468 -19.464 1.00 34.81 162 THR A C 1
ATOM 1318 O O . THR A 1 162 ? 5.131 21.495 -20.122 1.00 34.81 162 THR A O 1
ATOM 1321 N N . LEU A 1 163 ? 4.229 22.309 -18.257 1.00 31.92 163 LEU A N 1
ATOM 1322 C CA . LEU A 1 163 ? 3.786 20.993 -17.752 1.00 31.92 163 LEU A CA 1
ATOM 1323 C C . LEU A 1 163 ? 2.550 21.066 -16.836 1.00 31.92 163 LEU A C 1
ATOM 1325 O O . LEU A 1 163 ? 2.178 20.088 -16.199 1.00 31.92 163 LEU A O 1
ATOM 1329 N N . SER A 1 164 ? 1.852 22.207 -16.809 1.00 28.03 164 SER A N 1
ATOM 1330 C CA . SER A 1 164 ? 0.686 22.418 -15.937 1.00 28.03 164 SER A CA 1
ATOM 1331 C C . SER A 1 164 ? -0.677 22.196 -16.606 1.00 28.03 164 SER A C 1
ATOM 1333 O O . SER A 1 164 ? -1.688 22.503 -15.984 1.00 28.03 164 SER A O 1
ATOM 1335 N N . GLN A 1 165 ? -0.765 21.691 -17.845 1.00 31.20 165 GLN A N 1
ATOM 1336 C CA . GLN A 1 165 ? -2.050 21.692 -18.576 1.00 31.20 165 GLN A CA 1
ATOM 1337 C C . GLN A 1 165 ? -2.533 20.367 -19.183 1.00 31.20 165 GLN A C 1
ATOM 1339 O O . GLN A 1 165 ? -3.593 20.363 -19.802 1.00 31.20 165 GLN A O 1
ATOM 1344 N N . THR A 1 166 ? -1.895 19.225 -18.903 1.00 29.92 166 THR A N 1
ATOM 1345 C CA . THR A 1 166 ? -2.432 17.921 -19.371 1.00 29.92 166 THR A CA 1
ATOM 1346 C C . THR A 1 166 ? -2.509 16.828 -18.300 1.00 29.92 166 THR A C 1
ATOM 1348 O O . THR A 1 166 ? -2.890 15.705 -18.606 1.00 29.92 166 THR A O 1
ATOM 1351 N N . VAL A 1 167 ? -2.249 17.155 -17.027 1.00 31.94 167 VAL A N 1
ATOM 1352 C CA . VAL A 1 167 ? -2.457 16.242 -15.877 1.00 31.94 167 VAL A CA 1
ATOM 1353 C C . VAL A 1 167 ? -3.806 16.493 -15.170 1.00 31.94 167 VAL A C 1
ATOM 1355 O O . VAL A 1 167 ? -4.192 15.759 -14.269 1.00 31.94 167 VAL A O 1
ATOM 1358 N N . SER A 1 168 ? -4.604 17.471 -15.613 1.00 32.16 168 SER A N 1
ATOM 1359 C CA . SER A 1 168 ? -5.841 17.862 -14.909 1.00 32.16 168 SER A CA 1
ATOM 1360 C C . SER A 1 168 ? -7.109 17.055 -15.219 1.00 32.16 168 SER A C 1
ATOM 1362 O O . SER A 1 168 ? -8.146 17.394 -14.665 1.00 32.16 168 SER A O 1
ATOM 1364 N N . ASN A 1 169 ? -7.090 15.995 -16.040 1.00 27.17 169 ASN A N 1
ATOM 1365 C CA . ASN A 1 169 ? -8.340 15.293 -16.409 1.00 27.17 169 ASN A CA 1
ATOM 1366 C C . ASN A 1 169 ? -8.405 13.786 -16.118 1.00 27.17 169 ASN A C 1
ATOM 1368 O O . ASN A 1 169 ? -9.388 13.142 -16.479 1.00 27.17 169 ASN A O 1
ATOM 1372 N N . HIS A 1 170 ? -7.455 13.229 -15.369 1.00 29.98 170 HIS A N 1
ATOM 1373 C CA . HIS A 1 170 ? -7.681 11.955 -14.687 1.00 29.98 170 HIS A CA 1
ATOM 1374 C C . HIS A 1 170 ? -7.489 12.160 -13.192 1.00 29.98 170 HIS A C 1
ATOM 1376 O O . HIS A 1 170 ? -6.365 12.135 -12.714 1.00 29.98 170 HIS A O 1
ATOM 1382 N N . GLN A 1 171 ? -8.611 12.411 -12.503 1.00 31.48 171 GLN A N 1
ATOM 1383 C CA . GLN A 1 171 ? -8.800 12.391 -11.048 1.00 31.48 171 GLN A CA 1
ATOM 1384 C C . GLN A 1 171 ? -7.668 11.675 -10.288 1.00 31.48 171 GLN A C 1
ATOM 1386 O O . GLN A 1 171 ? -7.757 10.493 -9.961 1.00 31.48 171 GLN A O 1
ATOM 1391 N N . LEU A 1 172 ? -6.626 12.432 -9.941 1.00 34.47 172 LEU A N 1
ATOM 1392 C CA . LEU A 1 172 ? -6.018 12.311 -8.629 1.00 34.47 172 LEU A CA 1
ATOM 1393 C C . LEU A 1 172 ? -7.147 12.623 -7.647 1.00 34.47 172 LEU A C 1
ATOM 1395 O O . LEU A 1 172 ? -7.707 13.719 -7.667 1.00 34.47 172 LEU A O 1
ATOM 1399 N N . ASN A 1 173 ? -7.545 11.634 -6.850 1.00 38.84 173 ASN A N 1
ATOM 1400 C CA . ASN A 1 173 ? -8.418 11.867 -5.709 1.00 38.84 173 ASN A CA 1
ATOM 1401 C C . ASN A 1 173 ? -7.748 12.923 -4.822 1.00 38.84 173 ASN A C 1
ATOM 1403 O O . ASN A 1 173 ? -6.820 12.610 -4.081 1.00 38.84 173 ASN A O 1
ATOM 1407 N N . ASN A 1 174 ? -8.245 14.158 -4.869 1.00 42.53 174 ASN A N 1
ATOM 1408 C CA . ASN A 1 174 ? -7.857 15.275 -4.003 1.00 42.53 174 ASN A CA 1
ATOM 1409 C C . ASN A 1 174 ? -8.191 15.047 -2.507 1.00 42.53 174 ASN A C 1
ATOM 1411 O O . ASN A 1 174 ? -8.192 15.998 -1.737 1.00 42.53 174 ASN A O 1
ATOM 1415 N N . ASN A 1 175 ? -8.434 13.803 -2.079 1.00 58.25 175 ASN A N 1
ATOM 1416 C CA . ASN A 1 175 ? -8.859 13.437 -0.725 1.00 58.25 175 ASN A CA 1
ATOM 1417 C C . ASN A 1 175 ? -7.852 12.532 -0.001 1.00 58.25 175 ASN A C 1
ATOM 1419 O O . ASN A 1 175 ? -8.225 11.765 0.888 1.00 58.25 175 ASN A O 1
ATOM 1423 N N . SER A 1 176 ? -6.567 12.584 -0.371 1.00 66.69 176 SER A N 1
ATOM 1424 C CA . SER A 1 176 ? -5.535 11.932 0.436 1.00 66.69 176 SER A CA 1
ATOM 1425 C C . SER A 1 176 ? -5.211 12.790 1.664 1.00 66.69 176 SER A C 1
ATOM 1427 O O . SER A 1 176 ? -4.708 13.904 1.512 1.00 66.69 176 SER A O 1
ATOM 1429 N N . LYS A 1 177 ? -5.462 12.273 2.867 1.00 84.31 177 LYS A N 1
ATOM 1430 C CA . LYS A 1 177 ? -5.219 12.953 4.145 1.00 84.31 177 LYS A CA 1
ATOM 1431 C C . LYS A 1 177 ? -4.263 12.137 5.010 1.00 84.31 177 LYS A C 1
ATOM 1433 O O . LYS A 1 177 ? -4.281 10.907 4.970 1.00 84.31 177 LYS A O 1
ATOM 1438 N N . TYR A 1 178 ? -3.435 12.815 5.801 1.00 89.88 178 TYR A N 1
ATOM 1439 C CA . TYR A 1 178 ? -2.640 12.149 6.827 1.00 89.88 178 TYR A CA 1
ATOM 1440 C C . TYR A 1 178 ? -3.441 11.967 8.108 1.00 89.88 178 TYR A C 1
ATOM 1442 O O . TYR A 1 178 ? -4.164 12.860 8.539 1.00 89.88 178 TYR A O 1
ATOM 1450 N N . VAL A 1 179 ? -3.289 10.798 8.713 1.00 91.44 179 VAL A N 1
ATOM 1451 C CA . VAL A 1 179 ? -3.886 10.458 10.003 1.00 91.44 179 VAL A CA 1
ATOM 1452 C C . VAL A 1 179 ? -2.860 9.774 10.881 1.00 91.44 179 VAL A C 1
ATOM 1454 O O . VAL A 1 179 ? -1.852 9.238 10.410 1.00 91.44 179 VAL A O 1
ATOM 1457 N N . TYR A 1 180 ? -3.134 9.786 12.178 1.00 93.75 180 TYR A N 1
ATOM 1458 C CA . TYR A 1 180 ? -2.156 9.414 13.182 1.00 93.75 180 TYR A CA 1
ATOM 1459 C C . TYR A 1 180 ? -2.726 8.342 14.096 1.00 93.75 180 TYR A C 1
ATOM 1461 O O . TYR A 1 180 ? -3.723 8.556 14.781 1.00 93.75 180 TYR A O 1
ATOM 1469 N N . VAL A 1 181 ? -2.104 7.166 14.113 1.00 92.81 181 VAL A N 1
ATOM 1470 C CA . VAL A 1 181 ? -2.570 6.031 14.917 1.00 92.81 181 VAL A CA 1
ATOM 1471 C C . VAL A 1 181 ? -1.711 5.904 16.154 1.00 92.81 181 VAL A C 1
ATOM 1473 O O . VAL A 1 181 ? -0.529 5.581 16.052 1.00 92.81 181 VAL A O 1
ATOM 1476 N N . ARG A 1 182 ? -2.306 6.105 17.331 1.00 93.81 182 ARG A N 1
ATOM 1477 C CA . ARG A 1 182 ? -1.638 5.815 18.598 1.00 93.81 182 ARG A CA 1
ATOM 1478 C C . ARG A 1 182 ? -1.494 4.313 18.770 1.00 93.81 182 ARG A C 1
ATOM 1480 O O . ARG A 1 182 ? -2.482 3.577 18.778 1.00 93.81 182 ARG A O 1
ATOM 1487 N N . ILE A 1 183 ? -0.270 3.896 19.038 1.00 93.69 183 ILE A N 1
ATOM 1488 C CA . ILE A 1 183 ? 0.101 2.505 19.264 1.00 93.69 183 ILE A CA 1
ATOM 1489 C C . ILE A 1 183 ? 0.747 2.347 20.632 1.00 93.69 183 ILE A C 1
ATOM 1491 O O . ILE A 1 183 ? 1.387 3.257 21.160 1.00 93.69 183 ILE A O 1
ATOM 1495 N N . PHE A 1 184 ? 0.576 1.157 21.190 1.00 91.94 184 PHE A N 1
ATOM 1496 C CA . PHE A 1 184 ? 1.195 0.736 22.433 1.00 91.94 184 PHE A CA 1
ATOM 1497 C C . PHE A 1 184 ? 1.951 -0.559 22.184 1.00 91.94 184 PHE A C 1
ATOM 1499 O O . PHE A 1 184 ? 1.405 -1.502 21.604 1.00 91.94 184 PHE A O 1
ATOM 1506 N N . HIS A 1 185 ? 3.190 -0.624 22.659 1.00 90.81 185 HIS A N 1
ATOM 1507 C CA . HIS A 1 185 ? 3.919 -1.877 22.693 1.00 90.81 185 HIS A CA 1
ATOM 1508 C C . HIS A 1 185 ? 4.919 -1.888 23.848 1.00 90.81 185 HIS A C 1
ATOM 1510 O O . HIS A 1 185 ? 5.762 -1.006 23.964 1.00 90.81 185 HIS A O 1
ATOM 1516 N N . ARG A 1 186 ? 4.910 -2.947 24.664 1.00 90.44 186 ARG A N 1
ATOM 1517 C CA . ARG A 1 186 ? 5.814 -3.072 25.827 1.00 90.44 186 ARG A CA 1
ATOM 1518 C C . ARG A 1 186 ? 7.310 -3.001 25.480 1.00 90.44 186 ARG A C 1
ATOM 1520 O O . ARG A 1 186 ? 8.124 -2.724 26.349 1.00 90.44 186 ARG A O 1
ATOM 1527 N N . LEU A 1 187 ? 7.675 -3.309 24.230 1.00 88.81 187 LEU A N 1
ATOM 1528 C CA . LEU A 1 187 ? 9.059 -3.259 23.737 1.00 88.81 187 LEU A CA 1
ATOM 1529 C C . LEU A 1 187 ? 9.388 -1.963 22.977 1.00 88.81 187 LEU A C 1
ATOM 1531 O O . LEU A 1 187 ? 10.486 -1.868 22.439 1.00 88.81 187 LEU A O 1
ATOM 1535 N N . MET A 1 188 ? 8.492 -0.970 22.924 1.00 90.12 188 MET A N 1
ATOM 1536 C CA . MET A 1 188 ? 8.761 0.311 22.248 1.00 90.12 188 MET A CA 1
ATOM 1537 C C . MET A 1 188 ? 10.068 0.988 22.715 1.00 90.12 188 MET A C 1
ATOM 1539 O O . MET A 1 188 ? 10.832 1.422 21.854 1.00 90.12 188 MET A O 1
ATOM 1543 N N . PRO A 1 189 ? 10.435 0.984 24.018 1.00 89.25 189 PRO A N 1
ATOM 1544 C CA . PRO A 1 189 ? 11.694 1.586 24.477 1.00 89.25 189 PRO A CA 1
ATOM 1545 C C . PRO A 1 189 ? 12.954 0.969 23.847 1.00 89.25 189 PRO A C 1
ATOM 1547 O O . PRO A 1 189 ? 13.998 1.615 23.759 1.00 89.25 189 PRO A O 1
ATOM 1550 N N . THR A 1 190 ? 12.866 -0.272 23.352 1.00 86.81 190 THR A N 1
ATOM 1551 C CA . THR A 1 190 ? 14.000 -0.954 22.707 1.00 86.81 190 THR A CA 1
ATOM 1552 C C . THR A 1 190 ? 14.386 -0.341 21.358 1.00 86.81 190 THR A C 1
ATOM 1554 O O . THR A 1 190 ? 15.503 -0.573 20.907 1.00 86.81 190 THR A O 1
ATOM 1557 N N . LEU A 1 191 ? 13.533 0.495 20.747 1.00 84.00 191 LEU A N 1
ATOM 1558 C CA . LEU A 1 191 ? 13.831 1.213 19.498 1.00 84.00 191 LEU A CA 1
ATOM 1559 C C . LEU A 1 191 ? 15.079 2.103 19.594 1.00 84.00 191 LEU A C 1
ATOM 1561 O O . LEU A 1 191 ? 15.812 2.257 18.618 1.00 84.00 191 LEU A O 1
ATOM 1565 N N . ALA A 1 192 ? 15.358 2.640 20.783 1.00 78.69 192 ALA A N 1
ATOM 1566 C CA . ALA A 1 192 ? 16.541 3.457 21.033 1.00 78.69 192 ALA A CA 1
ATOM 1567 C C . ALA A 1 192 ? 17.823 2.628 21.246 1.00 78.69 192 ALA A C 1
ATOM 1569 O O . ALA A 1 192 ? 18.922 3.187 21.241 1.00 78.69 192 ALA A O 1
ATOM 1570 N N . THR A 1 193 ? 17.703 1.309 21.439 1.00 78.25 193 THR A N 1
ATOM 1571 C CA . THR A 1 193 ? 18.830 0.435 21.783 1.00 78.25 193 THR A CA 1
ATOM 1572 C C . THR A 1 193 ? 19.556 -0.035 20.515 1.00 78.25 193 THR A C 1
ATOM 1574 O O . THR A 1 193 ? 18.916 -0.570 19.605 1.00 78.25 193 THR A O 1
ATOM 1577 N N . PRO A 1 194 ? 20.892 0.108 20.431 1.00 69.75 194 PRO A N 1
ATOM 1578 C CA . PRO A 1 194 ? 21.668 -0.456 19.330 1.00 69.75 194 PRO A CA 1
ATOM 1579 C C . PRO A 1 194 ? 21.459 -1.974 19.221 1.00 69.75 194 PRO A C 1
ATOM 1581 O O . PRO A 1 194 ? 21.486 -2.674 20.231 1.00 69.75 194 PRO A O 1
ATOM 1584 N N . ASN A 1 195 ? 21.287 -2.490 18.001 1.00 63.19 195 ASN A N 1
ATOM 1585 C CA . ASN A 1 195 ? 21.116 -3.924 17.711 1.00 63.19 195 ASN A CA 1
ATOM 1586 C C . ASN A 1 195 ? 19.886 -4.592 18.362 1.00 63.19 195 ASN A C 1
ATOM 1588 O O . ASN A 1 195 ? 19.871 -5.810 18.553 1.00 63.19 195 ASN A O 1
ATOM 1592 N N . ALA A 1 196 ? 18.850 -3.826 18.711 1.00 67.06 196 ALA A N 1
ATOM 1593 C CA . ALA A 1 196 ? 17.619 -4.393 19.248 1.00 67.06 196 ALA A CA 1
ATOM 1594 C C . ALA A 1 196 ? 16.900 -5.311 18.243 1.00 67.06 196 ALA A C 1
ATOM 1596 O O . ALA A 1 196 ? 16.925 -5.113 17.029 1.00 67.06 196 ALA A O 1
ATOM 1597 N N . ASN A 1 197 ? 16.221 -6.331 18.773 1.00 73.06 197 ASN A N 1
ATOM 1598 C CA . ASN A 1 197 ? 15.389 -7.223 17.976 1.00 73.06 197 ASN A CA 1
ATOM 1599 C C . ASN A 1 197 ? 14.037 -6.554 17.670 1.00 73.06 197 ASN A C 1
ATOM 1601 O O . ASN A 1 197 ? 13.197 -6.392 18.556 1.00 73.06 197 ASN A O 1
ATOM 1605 N N . PHE A 1 198 ? 13.813 -6.230 16.396 1.00 79.94 198 PHE A N 1
ATOM 1606 C CA . PHE A 1 198 ? 12.599 -5.576 15.897 1.00 79.94 198 PHE A CA 1
ATOM 1607 C C . PHE A 1 198 ? 11.554 -6.534 15.307 1.00 79.94 198 PHE A C 1
ATOM 1609 O O . PHE A 1 198 ? 10.619 -6.095 14.641 1.00 79.94 198 PHE A O 1
ATOM 1616 N N . SER A 1 199 ? 11.658 -7.843 15.563 1.00 78.62 199 SER A N 1
ATOM 1617 C CA . SER A 1 199 ? 10.693 -8.844 15.063 1.00 78.62 199 SER A CA 1
ATOM 1618 C C . SER A 1 199 ? 9.236 -8.555 15.451 1.00 78.62 199 SER A C 1
ATOM 1620 O O . SER A 1 199 ? 8.320 -8.931 14.723 1.00 78.62 199 SER A O 1
ATOM 1622 N N . TRP A 1 200 ? 9.012 -7.845 16.560 1.00 82.69 200 TRP A N 1
ATOM 1623 C CA . TRP A 1 200 ? 7.682 -7.442 17.017 1.00 82.69 200 TRP A CA 1
ATOM 1624 C C . TRP A 1 200 ? 7.044 -6.330 16.170 1.00 82.69 200 TRP A C 1
ATOM 1626 O O . TRP A 1 200 ? 5.819 -6.213 16.167 1.00 82.69 200 TRP A O 1
ATOM 1636 N N . ILE A 1 201 ? 7.838 -5.535 15.438 1.00 84.25 201 ILE A N 1
ATOM 1637 C CA . ILE A 1 201 ? 7.337 -4.396 14.651 1.00 84.25 201 ILE A CA 1
ATOM 1638 C C . ILE A 1 201 ? 6.395 -4.884 13.561 1.00 84.25 201 ILE A C 1
ATOM 1640 O O . ILE A 1 201 ? 5.310 -4.337 13.417 1.00 84.25 201 ILE A O 1
ATOM 1644 N N . LYS A 1 202 ? 6.752 -5.959 12.853 1.00 81.94 202 LYS A N 1
ATOM 1645 C CA . LYS A 1 202 ? 5.901 -6.518 11.799 1.00 81.94 202 LYS A CA 1
ATOM 1646 C C . LYS A 1 202 ? 4.503 -6.866 12.321 1.00 81.94 202 LYS A C 1
ATOM 1648 O O . LYS A 1 202 ? 3.515 -6.410 11.762 1.00 81.94 202 LYS A O 1
ATOM 1653 N N . SER A 1 203 ? 4.426 -7.582 13.444 1.00 83.94 203 SER A N 1
ATOM 1654 C CA . SER A 1 203 ? 3.149 -7.927 14.081 1.00 83.94 203 SER A CA 1
ATOM 1655 C C . SER A 1 203 ? 2.366 -6.695 14.548 1.00 83.94 203 SER A C 1
ATOM 1657 O O . SER A 1 203 ? 1.134 -6.696 14.519 1.00 83.94 203 SER A O 1
ATOM 1659 N N . LEU A 1 204 ? 3.062 -5.636 14.981 1.00 86.62 204 LEU A N 1
ATOM 1660 C CA . LEU A 1 204 ? 2.423 -4.371 15.337 1.00 86.62 204 LEU A CA 1
ATOM 1661 C C . LEU A 1 204 ? 1.826 -3.679 14.104 1.00 86.62 204 LEU A C 1
ATOM 1663 O O . LEU A 1 204 ? 0.667 -3.276 14.155 1.00 86.62 204 LEU A O 1
ATOM 1667 N N . LEU A 1 205 ? 2.575 -3.576 13.004 1.00 86.44 205 LEU A N 1
ATOM 1668 C CA . LEU A 1 205 ? 2.085 -2.982 11.755 1.00 86.44 205 LEU A CA 1
ATOM 1669 C C . LEU A 1 205 ? 0.904 -3.784 11.192 1.00 86.44 205 LEU A C 1
ATOM 1671 O O . LEU A 1 205 ? -0.120 -3.201 10.839 1.00 86.44 205 LEU A O 1
ATOM 1675 N N . ASP A 1 206 ? 0.981 -5.116 11.225 1.00 84.81 206 ASP A N 1
ATOM 1676 C CA . ASP A 1 206 ? -0.138 -5.990 10.857 1.00 84.81 206 ASP A CA 1
ATOM 1677 C C . ASP A 1 206 ? -1.374 -5.719 11.737 1.00 84.81 206 ASP A C 1
ATOM 1679 O O . ASP A 1 206 ? -2.501 -5.711 11.245 1.00 84.81 206 ASP A O 1
ATOM 1683 N N . SER A 1 207 ? -1.194 -5.420 13.028 1.00 85.50 207 SER A N 1
ATOM 1684 C CA . SER A 1 207 ? -2.309 -5.056 13.920 1.00 85.50 207 SER A CA 1
ATOM 1685 C C . SER A 1 207 ? -2.911 -3.688 13.579 1.00 85.50 207 SER A C 1
ATOM 1687 O O . SER A 1 207 ? -4.114 -3.486 13.743 1.00 85.50 207 SER A O 1
ATOM 1689 N N . VAL A 1 208 ? -2.104 -2.749 13.076 1.00 86.56 208 VAL A N 1
ATOM 1690 C CA . VAL A 1 208 ? -2.549 -1.400 12.673 1.00 86.56 208 VAL A CA 1
ATOM 1691 C C . VAL A 1 208 ? -3.487 -1.459 11.471 1.00 86.56 208 VAL A C 1
ATOM 1693 O O . VAL A 1 208 ? -4.432 -0.677 11.416 1.00 86.56 208 VAL A O 1
ATOM 1696 N N . THR A 1 209 ? -3.336 -2.446 10.580 1.00 81.06 209 THR A N 1
ATOM 1697 C CA . THR A 1 209 ? -4.308 -2.683 9.487 1.00 81.06 209 THR A CA 1
ATOM 1698 C C . THR A 1 209 ? -5.736 -2.908 9.997 1.00 81.06 209 THR A C 1
ATOM 1700 O O . THR A 1 209 ? -6.712 -2.580 9.321 1.00 81.06 209 THR A O 1
ATOM 1703 N N . HIS A 1 210 ? -5.853 -3.391 11.239 1.00 81.50 210 HIS A N 1
ATOM 1704 C CA . HIS A 1 210 ? -7.100 -3.625 11.958 1.00 81.50 210 HIS A CA 1
ATOM 1705 C C . HIS A 1 210 ? -7.216 -2.717 13.196 1.00 81.50 210 HIS A C 1
ATOM 1707 O O . HIS A 1 210 ? -7.705 -3.158 14.241 1.00 81.50 210 HIS A O 1
ATOM 1713 N N . ALA A 1 211 ? -6.768 -1.457 13.092 1.00 79.12 211 ALA A N 1
ATOM 1714 C CA . ALA A 1 211 ? -6.684 -0.503 14.202 1.00 79.12 211 ALA A CA 1
ATOM 1715 C C . ALA A 1 211 ? -7.947 -0.448 15.073 1.00 79.12 211 ALA A C 1
ATOM 1717 O O . ALA A 1 211 ? -7.851 -0.477 16.300 1.00 79.12 211 ALA A O 1
ATOM 1718 N N . GLU A 1 212 ? -9.133 -0.462 14.457 1.00 73.56 212 GLU A N 1
ATOM 1719 C CA . GLU A 1 212 ? -10.395 -0.467 15.197 1.00 73.56 212 GLU A CA 1
ATOM 1720 C C . GLU A 1 212 ? -10.564 -1.719 16.075 1.00 73.56 212 GLU A C 1
ATOM 1722 O O . GLU A 1 212 ? -10.915 -1.611 17.251 1.00 73.56 212 GLU A O 1
ATOM 1727 N N . LYS A 1 213 ? -10.290 -2.911 15.529 1.00 77.94 213 LYS A N 1
ATOM 1728 C CA . LYS A 1 213 ? -10.438 -4.192 16.241 1.00 77.94 213 LYS A CA 1
ATOM 1729 C C . LYS A 1 213 ? -9.502 -4.279 17.444 1.00 77.94 213 LYS A C 1
ATOM 1731 O O . LYS A 1 213 ? -9.850 -4.887 18.453 1.00 77.94 213 LYS A O 1
ATOM 1736 N N . HIS A 1 214 ? -8.325 -3.672 17.327 1.00 79.75 214 HIS A N 1
ATOM 1737 C CA . HIS A 1 214 ? -7.320 -3.635 18.385 1.00 79.75 214 HIS A CA 1
ATOM 1738 C C . HIS A 1 214 ? -7.471 -2.433 19.328 1.00 79.75 214 HIS A C 1
ATOM 1740 O O . HIS A 1 214 ? -6.697 -2.305 20.275 1.00 79.75 214 HIS A O 1
ATOM 1746 N N . GLY A 1 215 ? -8.481 -1.581 19.115 1.00 80.88 215 GLY A N 1
ATOM 1747 C CA . GLY A 1 215 ? -8.767 -0.437 19.978 1.00 80.88 215 GLY A CA 1
ATOM 1748 C C . GLY A 1 215 ? -7.725 0.679 19.893 1.00 80.88 215 GLY A C 1
ATOM 1749 O O . GLY A 1 215 ? -7.571 1.444 20.848 1.00 80.88 215 GLY A O 1
ATOM 1750 N N . PHE A 1 216 ? -6.994 0.780 18.781 1.00 88.19 216 PHE A N 1
ATOM 1751 C CA . PHE A 1 216 ? -6.078 1.893 18.563 1.00 88.19 216 PHE A CA 1
ATOM 1752 C C . PHE A 1 216 ? -6.859 3.191 18.347 1.00 88.19 216 PHE A C 1
ATOM 1754 O O . PHE A 1 216 ? -7.893 3.222 17.681 1.00 88.19 216 PHE A O 1
ATOM 1761 N N . GLY A 1 217 ? -6.358 4.270 18.949 1.00 89.12 217 GLY A N 1
ATOM 1762 C CA . GLY A 1 217 ? -6.912 5.605 18.754 1.00 89.12 217 GLY A CA 1
ATOM 1763 C C . GLY A 1 217 ? -6.353 6.194 17.470 1.00 89.12 217 GLY A C 1
ATOM 1764 O O . GLY A 1 217 ? -5.134 6.227 17.306 1.00 89.12 217 GLY A O 1
ATOM 1765 N N . VAL A 1 218 ? -7.230 6.646 16.582 1.00 90.94 218 VAL A N 1
ATOM 1766 C CA . VAL A 1 218 ? -6.848 7.304 15.336 1.00 90.94 218 VAL A CA 1
ATOM 1767 C C . VAL A 1 218 ? -7.232 8.772 15.413 1.00 90.94 218 VAL A C 1
ATOM 1769 O O . VAL A 1 218 ? -8.377 9.098 15.713 1.00 90.94 218 VAL A O 1
ATOM 1772 N N . TYR A 1 219 ? -6.277 9.640 15.125 1.00 90.50 219 TYR A N 1
ATOM 1773 C CA . TYR A 1 219 ? -6.390 11.083 15.245 1.00 90.50 219 TYR A CA 1
ATOM 1774 C C . TYR A 1 219 ? -6.271 11.726 13.866 1.00 90.50 219 TYR A C 1
ATOM 1776 O O . TYR A 1 219 ? -5.509 11.254 13.017 1.00 90.50 219 TYR A O 1
ATOM 1784 N N . ALA A 1 220 ? -7.029 12.800 13.654 1.00 88.50 220 ALA A N 1
ATOM 1785 C CA . ALA A 1 220 ? -6.920 13.619 12.452 1.00 88.50 220 ALA A CA 1
ATOM 1786 C C . ALA A 1 220 ? -5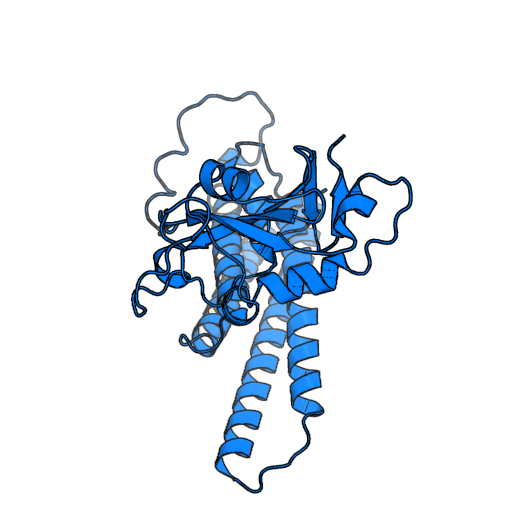.654 14.489 12.467 1.00 88.50 220 ALA A C 1
ATOM 1788 O O . ALA A 1 220 ? -5.062 14.702 11.417 1.00 88.50 220 ALA A O 1
ATOM 1789 N N . GLU A 1 221 ? -5.229 14.933 13.654 1.00 88.19 221 GLU A N 1
ATOM 1790 C CA . GLU A 1 221 ? -4.135 15.886 13.842 1.00 88.19 221 GLU A CA 1
ATOM 1791 C C . GLU A 1 221 ? -2.967 15.269 14.626 1.00 88.19 221 GLU A C 1
ATOM 1793 O O . GLU A 1 221 ? -3.162 14.496 15.572 1.00 88.19 221 GLU A O 1
ATOM 1798 N N . GLU A 1 222 ? -1.735 15.639 14.258 1.00 91.62 222 GLU A N 1
ATOM 1799 C CA . GLU A 1 222 ? -0.515 15.119 14.894 1.00 91.62 222 GLU A CA 1
ATOM 1800 C C . GLU A 1 222 ? -0.411 15.558 16.359 1.00 91.62 222 GLU A C 1
ATOM 1802 O O . GLU A 1 222 ? -0.034 14.785 17.239 1.00 91.62 222 GLU A O 1
ATOM 1807 N N . GLU A 1 223 ? -0.792 16.802 16.645 1.00 92.50 223 GLU A N 1
ATOM 1808 C CA . GLU A 1 223 ? -0.722 17.355 17.996 1.00 92.50 223 GLU A CA 1
ATOM 1809 C C . GLU A 1 223 ? -1.569 16.564 18.995 1.00 92.50 223 GLU A C 1
ATOM 1811 O O . GLU A 1 223 ? -1.170 16.377 20.148 1.00 92.50 223 GLU A O 1
ATOM 1816 N N . ASP A 1 224 ? -2.729 16.081 18.557 1.00 91.69 224 ASP A N 1
ATOM 1817 C CA . ASP A 1 224 ? -3.653 15.347 19.412 1.00 91.69 224 ASP A CA 1
ATOM 1818 C C . ASP A 1 224 ? -3.118 13.959 19.745 1.00 91.69 224 ASP A C 1
ATOM 1820 O O . ASP A 1 224 ? -3.194 13.524 20.900 1.00 91.69 224 ASP A O 1
ATOM 1824 N N . VAL A 1 225 ? -2.514 13.271 18.769 1.00 94.19 225 VAL A N 1
ATOM 1825 C CA . VAL A 1 225 ? -1.896 11.977 19.056 1.00 94.19 225 VAL A CA 1
ATOM 1826 C C . VAL A 1 225 ? -0.728 12.141 20.024 1.00 94.19 225 VAL A C 1
ATOM 1828 O O . VAL A 1 225 ? -0.625 11.355 20.966 1.00 94.19 225 VAL A O 1
ATOM 1831 N N . VAL A 1 226 ? 0.083 13.195 19.873 1.00 93.50 226 VAL A N 1
ATOM 1832 C CA . VAL A 1 226 ? 1.229 13.480 20.750 1.00 93.50 226 VAL A CA 1
ATOM 1833 C C . VAL A 1 226 ? 0.766 13.754 22.182 1.00 93.50 226 VAL A C 1
ATOM 1835 O O . VAL A 1 226 ? 1.295 13.151 23.116 1.00 93.50 226 VAL A O 1
ATOM 1838 N N . LYS A 1 227 ? -0.275 14.578 22.369 1.00 92.12 227 LYS A N 1
ATOM 1839 C CA . LYS A 1 227 ? -0.881 14.851 23.691 1.00 92.12 227 LYS A CA 1
ATOM 1840 C C . LYS A 1 227 ? -1.469 13.597 24.348 1.00 92.12 227 LYS A C 1
ATOM 1842 O O . LYS A 1 227 ? -1.644 13.555 25.562 1.00 92.12 227 LYS A O 1
ATOM 1847 N N . SER A 1 228 ? -1.797 12.575 23.557 1.00 92.94 228 SER A N 1
ATOM 1848 C CA . SER A 1 228 ? -2.424 11.342 24.038 1.00 92.94 228 SER A CA 1
ATOM 1849 C C . SER A 1 228 ? -1.445 10.239 24.475 1.00 92.94 228 SER A C 1
ATOM 1851 O O . SER A 1 228 ? -1.904 9.201 24.978 1.00 92.94 228 SER A O 1
ATOM 1853 N N . LEU A 1 229 ? -0.136 10.418 24.251 1.00 93.12 229 LEU A N 1
ATOM 1854 C CA . LEU A 1 229 ? 0.910 9.465 24.640 1.00 93.12 229 LEU A CA 1
ATOM 1855 C C . LEU A 1 229 ? 1.167 9.570 26.149 1.00 93.12 229 LEU A C 1
ATOM 1857 O O . LEU A 1 229 ? 1.322 10.666 26.678 1.00 93.12 229 LEU A O 1
ATOM 1861 N N . LYS A 1 230 ? 1.189 8.434 26.856 1.00 88.31 230 LYS A N 1
ATOM 1862 C CA . LYS A 1 230 ? 1.273 8.418 28.329 1.00 88.31 230 LYS A CA 1
ATOM 1863 C C . LYS A 1 230 ? 2.688 8.231 28.866 1.00 88.31 230 LYS A C 1
ATOM 1865 O O . LYS A 1 230 ? 3.018 8.775 29.912 1.00 88.31 230 LYS A O 1
ATOM 1870 N N . ASP A 1 231 ? 3.479 7.421 28.178 1.00 91.19 231 ASP A N 1
ATOM 1871 C CA . ASP A 1 231 ? 4.802 6.976 28.601 1.00 91.19 231 ASP A CA 1
ATOM 1872 C C . ASP A 1 231 ? 5.618 6.513 27.380 1.00 91.19 231 ASP A C 1
ATOM 1874 O O . ASP A 1 231 ? 5.164 6.602 26.234 1.00 91.19 231 ASP A O 1
ATOM 1878 N N . ASP A 1 232 ? 6.829 6.018 27.627 1.00 91.25 232 ASP A N 1
ATOM 1879 C CA . ASP A 1 232 ? 7.787 5.578 26.613 1.00 91.25 232 ASP A CA 1
ATOM 1880 C C . ASP A 1 232 ? 7.410 4.259 25.911 1.00 91.25 232 ASP A C 1
ATOM 1882 O O . ASP A 1 232 ? 8.100 3.843 24.978 1.00 91.25 232 ASP A O 1
ATOM 1886 N N . GLN A 1 233 ? 6.316 3.602 26.304 1.00 93.12 233 GLN A N 1
ATOM 1887 C CA . GLN A 1 233 ? 5.764 2.424 25.625 1.00 93.12 233 GLN A CA 1
ATOM 1888 C C . GLN A 1 233 ? 4.784 2.803 24.507 1.00 93.12 233 GLN A C 1
ATOM 1890 O O . GLN A 1 233 ? 4.345 1.935 23.739 1.00 93.12 233 GLN A O 1
ATOM 1895 N N . TYR A 1 234 ? 4.441 4.090 24.402 1.00 93.81 234 TYR A N 1
ATOM 1896 C CA . TYR A 1 234 ? 3.575 4.621 23.360 1.00 93.81 234 TYR A CA 1
ATOM 1897 C C . TYR A 1 234 ? 4.371 5.278 22.242 1.00 93.81 234 TYR A C 1
ATOM 1899 O O . TYR A 1 234 ? 5.371 5.954 22.456 1.00 93.81 234 TYR A O 1
ATOM 1907 N N . GLY A 1 235 ? 3.854 5.130 21.033 1.00 94.25 235 GLY A N 1
ATOM 1908 C CA . GLY A 1 235 ? 4.272 5.892 19.867 1.00 94.25 235 GLY A CA 1
ATOM 1909 C C . GLY A 1 235 ? 3.065 6.165 18.987 1.00 94.25 235 GLY A C 1
ATOM 1910 O O . GLY A 1 235 ? 1.924 5.845 19.347 1.00 94.25 235 GLY A O 1
ATOM 1911 N N . TYR A 1 236 ? 3.313 6.717 17.810 1.00 95.44 236 TYR A N 1
ATOM 1912 C CA . TYR A 1 236 ? 2.279 6.826 16.796 1.00 95.44 236 TYR A CA 1
ATOM 1913 C C . TYR A 1 236 ? 2.810 6.520 15.408 1.00 95.44 236 TYR A C 1
ATOM 1915 O O . TYR A 1 236 ? 3.999 6.650 15.131 1.00 95.44 236 TYR A O 1
ATOM 1923 N N . ILE A 1 237 ? 1.903 6.092 14.542 1.00 93.94 237 ILE A N 1
ATOM 1924 C CA . ILE A 1 237 ? 2.178 5.853 13.132 1.00 93.94 237 ILE A CA 1
ATOM 1925 C C . ILE A 1 237 ? 1.486 6.934 12.320 1.00 93.94 237 ILE A C 1
ATOM 1927 O O . ILE A 1 237 ? 0.304 7.200 12.537 1.00 93.94 237 ILE A O 1
ATOM 1931 N N . THR A 1 238 ? 2.209 7.518 11.371 1.00 92.81 238 THR A N 1
ATOM 1932 C CA . THR A 1 238 ? 1.622 8.384 10.348 1.00 92.81 238 THR A CA 1
ATOM 1933 C C . THR A 1 238 ? 1.202 7.532 9.158 1.00 92.81 238 THR A C 1
ATOM 1935 O O . THR A 1 238 ? 2.017 6.803 8.583 1.00 92.81 238 THR A O 1
ATOM 1938 N N . LEU A 1 239 ? -0.071 7.640 8.798 1.00 89.88 239 LEU A N 1
ATOM 1939 C CA . LEU A 1 239 ? -0.684 6.951 7.672 1.00 89.88 239 LEU A CA 1
ATOM 1940 C C . LEU A 1 239 ? -1.187 7.963 6.657 1.00 89.88 239 LEU A C 1
ATOM 1942 O O . LEU A 1 239 ? -1.692 9.016 7.044 1.00 89.88 239 LEU A O 1
ATOM 1946 N N . GLN A 1 240 ? -1.142 7.602 5.382 1.00 87.56 240 GLN A N 1
ATOM 1947 C CA . GLN A 1 240 ? -1.915 8.279 4.347 1.00 87.56 240 GLN A CA 1
ATOM 1948 C C . GLN A 1 240 ? -3.216 7.510 4.092 1.00 87.56 240 GLN A C 1
ATOM 1950 O O . GLN A 1 240 ? -3.207 6.300 3.881 1.00 87.56 240 GLN A O 1
ATOM 1955 N N . ILE A 1 241 ? -4.351 8.191 4.113 1.00 84.31 241 ILE A N 1
ATOM 1956 C CA . ILE A 1 241 ? -5.650 7.578 3.828 1.00 84.31 241 ILE A CA 1
ATOM 1957 C C . ILE A 1 241 ? -6.390 8.358 2.759 1.00 84.31 241 ILE A C 1
ATOM 1959 O O . ILE A 1 241 ? -6.121 9.540 2.552 1.00 84.31 241 ILE A O 1
ATOM 1963 N N . ASN A 1 242 ? -7.336 7.703 2.103 1.00 79.69 242 ASN A N 1
ATOM 1964 C CA . ASN A 1 242 ? -8.341 8.345 1.279 1.00 79.69 242 ASN A CA 1
ATOM 1965 C C . ASN A 1 242 ? -9.606 8.563 2.118 1.00 79.69 242 ASN A C 1
ATOM 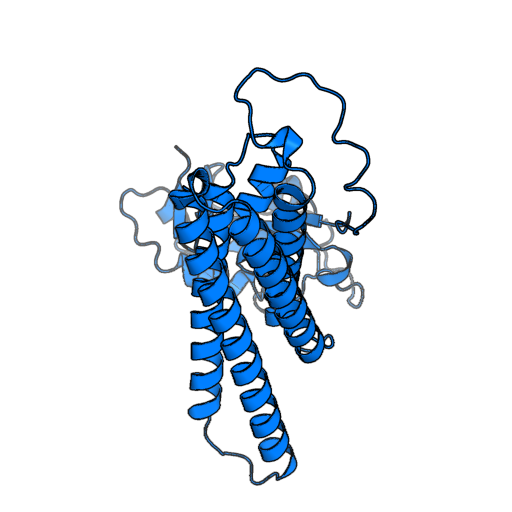1967 O O . ASN A 1 242 ? -10.277 7.605 2.498 1.00 79.69 242 ASN A O 1
ATOM 1971 N N . GLU A 1 243 ? -9.938 9.821 2.393 1.00 72.38 243 GLU A N 1
ATOM 1972 C CA . GLU A 1 243 ? -11.025 10.196 3.304 1.00 72.38 243 GLU A CA 1
ATOM 1973 C C . GLU A 1 243 ? -12.381 9.577 2.923 1.00 72.38 243 GLU A C 1
ATOM 1975 O O . GLU A 1 243 ? -13.109 9.105 3.792 1.00 72.38 243 GLU A O 1
ATOM 1980 N N . GLU A 1 244 ? -12.691 9.487 1.627 1.00 65.50 244 GLU A N 1
ATOM 1981 C CA . GLU A 1 244 ? -13.975 8.953 1.143 1.00 65.50 244 GLU A CA 1
ATOM 1982 C C . GLU A 1 244 ? -14.070 7.425 1.190 1.00 65.50 244 GLU A C 1
ATOM 1984 O O . GLU A 1 244 ? -15.171 6.873 1.206 1.00 65.50 244 GLU A O 1
ATOM 1989 N N . GLN A 1 245 ? -12.930 6.735 1.157 1.00 62.41 245 GLN A N 1
ATOM 1990 C CA . GLN A 1 245 ? -12.878 5.273 1.065 1.00 62.41 245 GLN A CA 1
ATOM 1991 C C . GLN A 1 245 ? -12.585 4.627 2.415 1.00 62.41 245 GLN A C 1
ATOM 1993 O O . GLN A 1 245 ? -13.120 3.559 2.716 1.00 62.41 245 GLN A O 1
ATOM 1998 N N . ASP A 1 246 ? -11.758 5.286 3.222 1.00 66.81 246 ASP A N 1
ATOM 1999 C CA . ASP A 1 246 ? -11.163 4.687 4.408 1.00 66.81 246 ASP A CA 1
ATOM 2000 C C . ASP A 1 246 ? -11.868 5.138 5.694 1.00 66.81 246 ASP A C 1
ATOM 2002 O O . ASP A 1 246 ? -11.845 4.396 6.680 1.00 66.81 246 ASP A O 1
ATOM 2006 N N . ILE A 1 247 ? -12.531 6.308 5.699 1.00 67.44 247 ILE A N 1
ATOM 2007 C CA . ILE A 1 247 ? -13.300 6.800 6.852 1.00 67.44 247 ILE A CA 1
ATOM 2008 C C . ILE A 1 247 ? -14.771 6.415 6.711 1.00 67.44 247 ILE A C 1
ATOM 2010 O O . ILE A 1 247 ? -15.484 6.859 5.813 1.00 67.44 247 ILE A O 1
ATOM 2014 N N . THR A 1 248 ? -15.278 5.631 7.660 1.00 63.94 248 THR A N 1
ATOM 2015 C CA . THR A 1 248 ? -16.708 5.308 7.706 1.00 63.94 248 THR A CA 1
ATOM 2016 C C . THR A 1 248 ? -17.464 6.302 8.585 1.00 63.94 248 THR A C 1
ATOM 2018 O O . THR A 1 248 ? -17.292 6.299 9.803 1.00 63.94 248 THR A O 1
ATOM 2021 N N . ALA A 1 249 ? -18.388 7.069 8.000 1.00 56.00 249 ALA A N 1
ATOM 2022 C CA . ALA A 1 249 ? -19.299 7.966 8.730 1.00 56.00 249 ALA A CA 1
ATOM 2023 C C . ALA A 1 249 ? -20.437 7.236 9.485 1.00 56.00 249 ALA A C 1
ATOM 2025 O O . ALA A 1 249 ? -21.287 7.862 10.109 1.00 56.00 249 ALA A O 1
ATOM 2026 N N . GLN A 1 250 ? -20.502 5.902 9.417 1.00 53.38 250 GLN A N 1
ATOM 2027 C CA . GLN A 1 250 ? -21.662 5.119 9.868 1.00 53.38 250 GLN A CA 1
ATOM 2028 C C . GLN A 1 250 ? -21.712 4.827 11.379 1.00 53.38 250 GLN A C 1
ATOM 2030 O O . GLN A 1 250 ? -22.593 4.088 11.819 1.00 53.38 250 GLN A O 1
ATOM 2035 N N . ARG A 1 251 ? -20.784 5.347 12.193 1.00 61.97 251 ARG A N 1
ATOM 2036 C CA . ARG A 1 251 ? -20.701 5.008 13.624 1.00 61.97 251 ARG A CA 1
ATOM 2037 C C . ARG A 1 251 ? -20.701 6.243 14.522 1.00 61.97 251 ARG A C 1
ATOM 2039 O O . ARG A 1 251 ? -20.229 7.293 14.097 1.00 61.97 251 ARG A O 1
ATOM 2046 N N . PRO A 1 252 ? -21.224 6.113 15.758 1.00 67.00 252 PRO A N 1
ATOM 2047 C CA . PRO A 1 252 ? -21.197 7.199 16.725 1.00 67.00 252 PRO A CA 1
ATOM 2048 C C . PRO A 1 252 ? -19.757 7.637 16.982 1.00 67.00 252 PRO A C 1
ATOM 2050 O O . PRO A 1 252 ? -18.855 6.807 17.124 1.00 67.00 252 PRO A O 1
ATOM 2053 N N . GLU A 1 253 ? -19.574 8.950 17.036 1.00 74.56 253 GLU A N 1
ATOM 2054 C CA . GLU A 1 253 ? -18.294 9.597 17.276 1.00 74.56 253 GLU A CA 1
ATOM 2055 C C . GLU A 1 253 ? -17.689 9.100 18.596 1.00 74.56 253 GLU A C 1
ATOM 2057 O O . GLU A 1 253 ? -18.323 9.132 19.655 1.00 74.56 253 GLU A O 1
ATOM 2062 N N . LYS A 1 254 ? -16.459 8.586 18.530 1.00 83.31 254 LYS A N 1
ATOM 2063 C CA . LYS A 1 254 ? -15.700 8.191 19.719 1.00 83.31 254 LYS A CA 1
ATOM 2064 C C . LYS A 1 254 ? -14.836 9.367 20.128 1.00 83.31 254 LYS A C 1
ATOM 2066 O O . LYS A 1 254 ? -14.111 9.897 19.300 1.00 83.31 254 LYS A O 1
ATOM 2071 N N . ILE A 1 255 ? -14.857 9.735 21.402 1.00 86.56 255 ILE A N 1
ATOM 2072 C CA . ILE A 1 255 ? -14.028 10.825 21.922 1.00 86.56 255 ILE A CA 1
ATOM 2073 C C . ILE A 1 255 ? -12.835 10.228 22.664 1.00 86.56 255 ILE A C 1
ATOM 2075 O O . ILE A 1 255 ? -12.979 9.294 23.458 1.00 86.56 255 ILE A O 1
ATOM 2079 N N . CYS A 1 256 ? -11.641 10.762 22.417 1.00 84.31 256 CYS A N 1
ATOM 2080 C CA . CYS A 1 256 ? -10.464 10.414 23.193 1.00 84.31 256 CYS A CA 1
ATOM 2081 C C . CYS A 1 256 ? -10.630 10.931 24.633 1.00 84.31 256 CYS A C 1
ATOM 2083 O O . CYS A 1 256 ? -10.689 12.143 24.826 1.00 84.31 256 CYS A O 1
ATOM 2085 N N . PRO A 1 257 ? -10.613 10.077 25.672 1.00 82.25 257 PRO A N 1
ATOM 2086 C CA . PRO A 1 257 ? -10.814 10.532 27.051 1.00 82.25 257 PRO A CA 1
ATOM 2087 C C . PRO A 1 257 ? -9.643 11.360 27.604 1.00 82.25 257 PRO A C 1
ATOM 2089 O O . PRO A 1 257 ? -9.778 11.969 28.657 1.00 82.25 257 PRO A O 1
ATOM 2092 N N . ILE A 1 258 ? -8.487 11.348 26.931 1.00 84.88 258 ILE A N 1
ATOM 2093 C CA . ILE A 1 258 ? -7.280 12.070 27.365 1.00 84.88 258 ILE A CA 1
ATOM 2094 C C . ILE A 1 258 ? -7.265 13.489 26.795 1.00 84.88 258 ILE A C 1
ATOM 2096 O O . ILE A 1 258 ? -6.972 14.434 27.516 1.00 84.88 258 ILE A O 1
ATOM 2100 N N . VAL A 1 259 ? -7.565 13.625 25.502 1.00 86.25 259 VAL A N 1
ATOM 2101 C CA . VAL A 1 259 ? -7.418 14.892 24.762 1.00 86.25 259 VAL A CA 1
ATOM 2102 C C . VAL A 1 259 ? -8.769 15.578 24.535 1.00 86.25 259 VAL A C 1
ATOM 2104 O O . VAL A 1 259 ? -8.818 16.772 24.280 1.00 86.25 259 VAL A O 1
ATOM 2107 N N . GLY A 1 260 ? -9.881 14.845 24.653 1.00 83.25 260 GLY A N 1
ATOM 2108 C CA . GLY A 1 260 ? -11.230 15.365 24.417 1.00 83.25 260 GLY A CA 1
ATOM 2109 C C . GLY A 1 260 ? -11.584 15.561 22.940 1.00 83.25 260 GLY A C 1
ATOM 2110 O O . GLY A 1 260 ? -12.652 16.085 22.648 1.00 83.25 260 GLY A O 1
ATOM 2111 N N . CYS A 1 261 ? -10.720 15.141 22.012 1.00 84.94 261 CYS A N 1
ATOM 2112 C CA . CYS A 1 261 ? -10.941 15.254 20.573 1.00 84.94 261 CYS A CA 1
ATOM 2113 C C . CYS A 1 261 ? -11.619 14.002 19.983 1.00 84.94 261 CYS A C 1
ATOM 2115 O O . CYS A 1 261 ? -11.532 12.910 20.570 1.00 84.94 261 CYS A O 1
ATOM 2117 N N . PRO A 1 262 ? -12.292 14.133 18.828 1.00 85.44 262 PRO A N 1
ATOM 2118 C CA . PRO A 1 262 ? -12.905 13.001 18.158 1.00 85.44 262 PRO A CA 1
ATOM 2119 C C . PRO A 1 262 ? -11.861 12.081 17.523 1.00 85.44 262 PRO A C 1
ATOM 2121 O O . PRO A 1 262 ? -10.875 12.514 16.927 1.00 85.44 262 PRO A O 1
ATOM 2124 N N . LEU A 1 263 ? -12.095 10.780 17.662 1.00 87.06 263 LEU A N 1
ATOM 2125 C CA . LEU A 1 263 ? -11.307 9.722 17.056 1.00 87.06 263 LEU A CA 1
ATOM 2126 C C . LEU A 1 263 ? -11.927 9.322 15.722 1.00 87.06 263 LEU A C 1
ATOM 2128 O O . LEU A 1 263 ? -13.132 9.075 15.622 1.00 87.06 263 LEU A O 1
ATOM 2132 N N . LEU A 1 264 ? -11.075 9.180 14.715 1.00 85.06 264 LEU A N 1
ATOM 2133 C CA . LEU A 1 264 ? -11.484 8.697 13.406 1.00 85.06 264 LEU A CA 1
ATOM 2134 C C . LEU A 1 264 ? -11.754 7.191 13.455 1.00 85.06 264 LEU A C 1
ATOM 2136 O O . LEU A 1 264 ? -11.056 6.426 14.125 1.00 85.06 264 LEU A O 1
ATOM 2140 N N . THR A 1 265 ? -12.763 6.754 12.706 1.00 81.50 265 THR A N 1
ATOM 2141 C CA . THR A 1 265 ? -13.013 5.329 12.470 1.00 81.50 265 THR A CA 1
ATOM 2142 C C . THR A 1 265 ? -12.536 4.992 11.072 1.00 81.50 265 THR A C 1
ATOM 2144 O O . THR A 1 265 ? -13.174 5.374 10.093 1.00 81.50 265 THR A O 1
ATOM 2147 N N . ILE A 1 266 ? -11.405 4.292 11.002 1.00 77.12 266 ILE A N 1
ATOM 2148 C CA . ILE A 1 266 ? -10.808 3.858 9.742 1.00 77.12 266 ILE A CA 1
ATOM 2149 C C . ILE A 1 266 ? -11.000 2.357 9.585 1.00 77.12 266 ILE A C 1
ATOM 2151 O O . ILE A 1 266 ? -10.703 1.588 10.505 1.00 77.12 266 ILE A O 1
ATOM 2155 N N . THR A 1 267 ? -11.463 1.939 8.412 1.00 69.00 267 THR A N 1
ATOM 2156 C CA . THR A 1 267 ? -11.584 0.524 8.057 1.00 69.00 267 THR A CA 1
ATOM 2157 C C . THR A 1 267 ? -10.542 0.139 7.016 1.00 69.00 267 THR A C 1
ATOM 2159 O O . THR A 1 267 ? -10.476 0.760 5.965 1.00 69.00 267 THR A O 1
ATOM 2162 N N . ASN A 1 268 ? -9.790 -0.935 7.285 1.00 63.97 268 ASN A N 1
ATOM 2163 C CA . ASN A 1 268 ? -8.863 -1.582 6.346 1.00 63.97 268 ASN A CA 1
ATOM 2164 C C . ASN A 1 268 ? -7.701 -0.694 5.868 1.00 63.97 268 ASN A C 1
ATOM 2166 O O . ASN A 1 268 ? -7.564 -0.413 4.680 1.00 63.97 268 ASN A O 1
ATOM 2170 N N . ILE A 1 269 ? -6.817 -0.315 6.795 1.00 72.81 269 ILE A N 1
ATOM 2171 C CA . ILE A 1 269 ? -5.586 0.417 6.464 1.00 72.81 269 ILE A CA 1
ATOM 2172 C C . ILE A 1 269 ? -4.653 -0.493 5.654 1.00 72.81 269 ILE A C 1
ATOM 2174 O O . ILE A 1 269 ? -4.293 -1.582 6.108 1.00 72.81 269 ILE A O 1
ATOM 2178 N N . ASN A 1 270 ? -4.228 -0.036 4.474 1.00 73.38 270 ASN A N 1
ATOM 2179 C CA . ASN A 1 270 ? -3.172 -0.694 3.709 1.00 73.38 270 ASN A CA 1
ATOM 2180 C C . ASN A 1 270 ? -1.802 -0.427 4.361 1.00 73.38 270 ASN A C 1
ATOM 2182 O O . ASN A 1 270 ? -1.476 0.719 4.666 1.00 73.38 270 ASN A O 1
ATOM 2186 N N . LEU A 1 271 ? -0.989 -1.472 4.550 1.00 69.75 271 LEU A N 1
ATOM 2187 C CA . LEU A 1 271 ? 0.373 -1.354 5.091 1.00 69.75 271 LEU A CA 1
ATOM 2188 C C . LEU A 1 271 ? 1.263 -0.447 4.241 1.00 69.75 271 LEU A C 1
ATOM 2190 O O . LEU A 1 271 ? 2.111 0.248 4.791 1.00 69.75 271 LEU A O 1
ATOM 2194 N N . ASP A 1 272 ? 1.047 -0.426 2.924 1.00 72.69 272 ASP A N 1
ATOM 2195 C CA . ASP A 1 272 ? 1.816 0.415 2.000 1.00 72.69 272 ASP A CA 1
ATOM 2196 C C . ASP A 1 272 ? 1.590 1.917 2.251 1.00 72.69 272 ASP A C 1
ATOM 2198 O O . ASP A 1 272 ? 2.396 2.742 1.834 1.00 72.69 272 ASP A O 1
ATOM 2202 N N . ASN A 1 273 ? 0.528 2.275 2.979 1.00 81.44 273 ASN A N 1
ATOM 2203 C CA . ASN A 1 273 ? 0.225 3.656 3.338 1.00 81.44 273 ASN A CA 1
ATOM 2204 C C . ASN A 1 273 ? 0.877 4.091 4.663 1.00 81.44 273 ASN A C 1
ATOM 2206 O O . ASN A 1 273 ? 0.691 5.231 5.101 1.00 81.44 273 ASN A O 1
ATOM 2210 N N . ILE A 1 274 ? 1.595 3.186 5.337 1.00 84.75 274 ILE A N 1
ATOM 2211 C CA . ILE A 1 274 ? 2.342 3.491 6.554 1.00 84.75 274 ILE A CA 1
ATOM 2212 C C . ILE A 1 274 ? 3.639 4.198 6.174 1.00 84.75 274 ILE A C 1
ATOM 2214 O O . ILE A 1 274 ? 4.537 3.595 5.596 1.00 84.75 274 ILE A O 1
ATOM 2218 N N . LEU A 1 275 ? 3.758 5.468 6.555 1.00 85.69 275 LEU A N 1
ATOM 2219 C CA . LEU A 1 275 ? 4.905 6.293 6.174 1.00 85.69 275 LEU A CA 1
ATOM 2220 C C . LEU A 1 275 ? 6.030 6.218 7.205 1.00 85.69 275 LEU A C 1
ATOM 2222 O O . LEU A 1 275 ? 7.198 5.998 6.878 1.00 85.69 275 LEU A O 1
ATOM 2226 N N . ARG A 1 276 ? 5.679 6.419 8.477 1.00 91.25 276 ARG A N 1
ATOM 2227 C CA . ARG A 1 276 ? 6.645 6.462 9.576 1.00 91.25 276 ARG A CA 1
ATOM 2228 C C . ARG A 1 276 ? 6.036 6.027 10.897 1.00 91.25 276 ARG A C 1
ATOM 2230 O O . ARG A 1 276 ? 4.842 6.200 11.136 1.00 91.25 276 ARG A O 1
ATOM 2237 N N . LEU A 1 277 ? 6.905 5.523 11.759 1.00 92.38 277 LEU A N 1
ATOM 2238 C CA . LEU A 1 277 ? 6.689 5.353 13.187 1.00 92.38 277 LEU A CA 1
ATOM 2239 C C . LEU A 1 277 ? 7.413 6.484 13.918 1.00 92.38 277 LEU A C 1
ATOM 2241 O O . LEU A 1 277 ? 8.603 6.688 13.696 1.00 92.38 277 LEU A O 1
ATOM 2245 N N . THR A 1 278 ? 6.734 7.173 14.825 1.00 93.06 278 THR A N 1
ATOM 2246 C CA . THR A 1 278 ? 7.339 8.184 15.691 1.00 93.06 278 THR A CA 1
ATOM 2247 C C . THR A 1 278 ? 7.284 7.728 17.145 1.00 93.06 278 THR A C 1
ATOM 2249 O O . THR A 1 278 ? 6.231 7.352 17.666 1.00 93.06 278 THR A O 1
ATOM 2252 N N . HIS A 1 279 ? 8.439 7.758 17.808 1.00 93.31 279 HIS A N 1
ATOM 2253 C CA . HIS A 1 279 ? 8.607 7.385 19.213 1.00 93.31 279 HIS A CA 1
ATOM 2254 C C . HIS A 1 279 ? 9.664 8.280 19.859 1.00 93.31 279 HIS A C 1
ATOM 2256 O O . HIS A 1 279 ? 10.743 8.449 19.299 1.00 93.31 279 HIS A O 1
ATOM 2262 N N . ASN A 1 280 ? 9.349 8.879 21.014 1.00 88.62 280 ASN A N 1
ATOM 2263 C CA . ASN A 1 280 ? 10.233 9.811 21.729 1.00 88.62 280 ASN A CA 1
ATOM 2264 C C . ASN A 1 280 ? 10.858 10.891 20.821 1.00 88.62 280 ASN A C 1
ATOM 2266 O O . ASN A 1 280 ? 12.059 11.132 20.877 1.00 88.62 280 ASN A O 1
ATOM 2270 N N . GLN A 1 281 ? 10.040 11.515 19.962 1.00 85.88 281 GLN A N 1
ATOM 2271 C CA . GLN A 1 281 ? 10.452 12.535 18.976 1.00 85.88 281 GLN A CA 1
ATOM 2272 C C . GLN A 1 281 ? 11.417 12.035 17.883 1.00 85.88 281 GLN A C 1
ATOM 2274 O O . GLN A 1 281 ? 11.848 12.814 17.036 1.00 85.88 281 GLN A O 1
ATOM 2279 N N . VAL A 1 282 ? 11.726 10.738 17.853 1.00 86.38 282 VAL A N 1
ATOM 2280 C CA . VAL A 1 282 ? 12.515 10.108 16.795 1.00 86.38 282 VAL A CA 1
ATOM 2281 C C . VAL A 1 282 ? 11.572 9.546 15.740 1.00 86.38 282 VAL A C 1
ATOM 2283 O O . VAL A 1 282 ? 10.641 8.800 16.051 1.00 86.38 282 VAL A O 1
ATOM 2286 N N . ASN A 1 283 ? 11.840 9.896 14.483 1.00 88.19 283 ASN A N 1
ATOM 2287 C CA . ASN A 1 283 ? 11.118 9.386 13.326 1.00 88.19 283 ASN A CA 1
ATOM 2288 C C . ASN A 1 283 ? 11.853 8.184 12.736 1.00 88.19 283 ASN A C 1
ATOM 2290 O O . ASN A 1 283 ? 13.028 8.258 12.371 1.00 88.19 283 ASN A O 1
ATOM 2294 N N . TYR A 1 284 ? 11.122 7.089 12.606 1.00 86.38 284 TYR A N 1
ATOM 2295 C CA . TYR A 1 284 ? 11.577 5.858 12.000 1.00 86.38 284 TYR A CA 1
ATOM 2296 C C . TYR A 1 284 ? 10.787 5.629 10.712 1.00 86.38 284 TYR A C 1
ATOM 2298 O O . TYR A 1 284 ? 9.567 5.456 10.740 1.00 86.38 284 TYR A O 1
ATOM 2306 N N . ASN A 1 285 ? 11.476 5.634 9.576 1.00 83.25 285 ASN A N 1
ATOM 2307 C CA . ASN A 1 285 ? 10.859 5.346 8.288 1.00 83.25 285 ASN A CA 1
ATOM 2308 C C . ASN A 1 285 ? 10.529 3.857 8.201 1.00 83.25 285 ASN A C 1
ATOM 2310 O O . ASN A 1 285 ? 11.331 3.015 8.605 1.00 83.25 285 ASN A O 1
ATOM 2314 N N . ILE A 1 286 ? 9.368 3.524 7.649 1.00 77.94 286 ILE A N 1
ATOM 2315 C CA . ILE A 1 286 ? 8.985 2.135 7.405 1.00 77.94 286 ILE A CA 1
ATOM 2316 C C . ILE A 1 286 ? 9.079 1.893 5.902 1.00 77.94 286 ILE A C 1
ATOM 2318 O O . ILE A 1 286 ? 8.414 2.567 5.124 1.00 77.94 286 ILE A O 1
ATOM 2322 N N . LYS A 1 287 ? 9.934 0.955 5.487 1.00 67.38 287 LYS A N 1
ATOM 2323 C CA . LYS A 1 287 ? 10.077 0.535 4.085 1.00 67.38 287 LYS A CA 1
ATOM 2324 C C . LYS A 1 287 ? 10.036 -0.984 4.021 1.00 67.38 287 LYS A C 1
ATOM 2326 O O . LYS A 1 287 ? 10.742 -1.642 4.776 1.00 67.38 287 LYS A O 1
ATOM 2331 N N . ASP A 1 288 ? 9.161 -1.539 3.185 1.00 60.81 288 ASP A N 1
ATOM 2332 C CA . ASP A 1 288 ? 8.955 -2.992 3.044 1.00 60.81 288 ASP A CA 1
ATOM 2333 C C . ASP A 1 288 ? 8.641 -3.720 4.372 1.00 60.81 288 ASP A C 1
ATOM 2335 O O . ASP A 1 288 ? 8.995 -4.883 4.579 1.00 60.81 288 ASP A O 1
ATOM 2339 N N . GLY A 1 289 ? 7.992 -3.025 5.314 1.00 59.97 289 GLY A N 1
ATOM 2340 C CA . GLY A 1 289 ? 7.721 -3.539 6.663 1.00 59.97 289 GLY A CA 1
ATOM 2341 C C . GLY A 1 289 ? 8.952 -3.601 7.580 1.00 59.97 289 GLY A C 1
ATOM 2342 O O . GLY A 1 289 ? 8.875 -4.179 8.666 1.00 59.97 289 GLY A O 1
ATOM 2343 N N . ILE A 1 290 ? 10.074 -3.011 7.161 1.00 66.62 290 ILE A N 1
ATOM 2344 C CA . ILE A 1 290 ? 11.314 -2.884 7.926 1.00 66.62 290 ILE A CA 1
ATOM 2345 C C . ILE A 1 290 ? 11.447 -1.446 8.425 1.00 66.62 290 ILE A C 1
ATOM 2347 O O . ILE A 1 290 ? 11.183 -0.478 7.713 1.00 66.62 290 ILE A O 1
ATOM 2351 N N . LEU A 1 291 ? 11.857 -1.318 9.684 1.00 76.94 291 LEU A N 1
ATOM 2352 C CA . LEU A 1 291 ? 12.064 -0.040 10.340 1.00 76.94 291 LEU A CA 1
ATOM 2353 C C . LEU A 1 291 ? 13.480 0.488 10.066 1.00 76.94 291 LEU A C 1
ATOM 2355 O O . LEU A 1 291 ? 14.467 -0.178 10.377 1.00 76.94 291 LEU A O 1
ATOM 2359 N N . HIS A 1 292 ? 13.581 1.708 9.550 1.00 74.38 292 HIS A N 1
ATOM 2360 C CA . HIS A 1 292 ? 14.827 2.431 9.333 1.00 74.38 292 HIS A CA 1
ATOM 2361 C C . HIS A 1 292 ? 14.869 3.658 10.240 1.00 74.38 292 HIS A C 1
ATOM 2363 O O . HIS A 1 292 ? 13.994 4.520 10.181 1.00 74.38 292 HIS A O 1
ATOM 2369 N N . ARG A 1 293 ? 15.895 3.756 11.085 1.00 74.38 293 ARG A N 1
ATOM 2370 C CA . ARG A 1 293 ? 16.132 4.958 11.888 1.00 74.38 293 ARG A CA 1
ATOM 2371 C C . ARG A 1 293 ? 16.683 6.059 10.981 1.00 74.38 293 ARG A C 1
ATOM 2373 O O . ARG A 1 293 ? 17.692 5.836 10.316 1.00 74.38 293 ARG A O 1
ATOM 2380 N N . ASN A 1 294 ? 16.034 7.221 10.964 1.00 66.94 294 ASN A N 1
ATOM 2381 C CA . ASN A 1 294 ? 16.605 8.402 10.324 1.00 66.94 294 ASN A CA 1
ATOM 2382 C C . ASN A 1 294 ? 17.702 8.940 11.251 1.00 66.94 294 ASN A C 1
ATOM 2384 O O . ASN A 1 294 ? 17.418 9.248 12.411 1.00 66.94 294 ASN A O 1
ATOM 2388 N N . ASN A 1 295 ? 18.945 8.945 10.766 1.00 54.31 295 ASN A N 1
ATOM 2389 C CA . ASN A 1 295 ? 20.066 9.609 11.434 1.00 54.31 295 ASN A CA 1
ATOM 2390 C C . ASN A 1 295 ? 20.017 11.112 11.177 1.00 54.31 295 ASN A C 1
ATOM 2392 O O . ASN A 1 295 ? 19.638 11.486 10.043 1.00 54.31 295 ASN A O 1
#

Sequence (295 aa):
MTNNVSDIIQLLASQDAITLQDALNALLNYIHRYQSLFDRMLNIQANMPVQSTDSGFRRQRFTQSHQYQDIQKLLQKFQTYLIKFEREQACTLNHPERVDEYQKMLLSALDKYIKAVKHIYQGKATSFASVLNDALALQNLLEHYFLNPSQATEANTPTTETLSQTVSNHQLNNNSKYVYVRIFHRLMPTLATPNANFSWIKSLLDSVTHAEKHGFGVYAEEEDVVKSLKDDQYGYITLQINEEQDITAQRPEKICPIVGCPLLTITNINLDNILRLTHNQVNYNIKDGILHRNN